Protein AF-0000000084640707 (afdb_homodimer)

Nearest PDB structures (foldseek):
  6sat-assembly1_A  TM=9.264E-01  e=3.919E-08  Corynebacterium glutamicum ATCC 13032
  3zih-assembly1_A  TM=9.705E-01  e=2.216E-07  Bacillus subtilis
  6scs-assembly1_B  TM=9.906E-01  e=6.345E-07  Corynebacterium glutamicum ATCC 13032
  6scq-assembly1_A  TM=9.307E-01  e=4.954E-07  Corynebacterium glutamicum ATCC 13032
  3zii-assembly1_A-2  TM=9.574E-01  e=1.708E-06  Bacillus subtilis

Secondary structure (DSSP, 8-state):
------GGGS-----------HHHHHHHTSTTSGGGG-EEE--SSGGGHHHHHHHHHTT--EEEE-TTS-HHHHHHHHHHHHHHHHHTT-EEEEEETTEEEEE-TT----HHHHHHHHHHHTGGG-/------GGGS-----------HHHHHHHTSTT-GGGG-EEE--SSGGGHHHHHHHHHTT--EEEE-TTS-HHHHHHHHHHHHHHHHHTT-EEEEEETTEEEEE-TT----HHHHHHHHHHHTGGG-

Radius of gyration: 28.15 Å; Cα contacts (8 Å, |Δi|>4): 365; chains: 2; bounding box: 34×152×42 Å

Foldseek 3Di:
DDDPPPPPPDDPPPPPCLPPPVVVVCVCLPPPHLSVQEEEDEDLFLPCLVVLLVCVVVQHKYKYQDVNYDPVRLVVSLVSLVVSCVVQVWDWADLDVSIIITGGNVHDQDPSNSVVCSVVVVPVVD/DDDPPPPPPDDPPPPPCLPPDVVVVCVCLPPPHLSVQEEEDEDLFLPCLVVLLVCVVVQHKYKYQDVNYDPVRLVVSLVSLVVSCVVQVWDWADLDDSIIITGGNVHDQDPSNSVVCSVVVVPVVD

Solvent-accessible surface area (backbon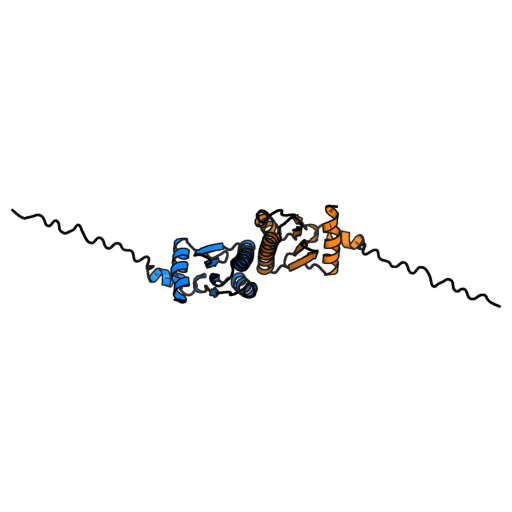e atoms only — not comparable to full-atom values): 14188 Å² total; per-residue (Å²): 134,83,76,78,83,74,72,80,73,66,82,68,76,76,80,68,66,81,61,65,56,67,65,57,55,44,49,50,51,24,86,82,35,64,62,40,56,49,40,80,45,70,45,68,54,65,80,46,53,60,59,53,48,52,42,41,63,73,58,28,22,35,35,42,41,33,72,75,27,57,67,71,52,39,49,30,48,48,29,20,51,49,16,29,22,60,48,62,55,27,42,78,41,80,55,48,91,54,24,34,38,39,30,34,54,91,49,84,75,47,73,68,51,44,52,47,44,41,59,45,67,56,39,74,75,99,136,84,78,79,83,74,74,80,74,65,82,70,76,75,79,69,67,80,61,66,57,69,64,58,55,43,49,49,53,24,88,83,36,62,61,40,55,50,41,79,46,69,45,68,54,64,80,45,51,59,59,54,49,54,42,40,63,73,58,28,22,37,34,42,39,34,72,74,28,56,70,70,52,38,50,31,48,49,28,19,50,48,16,28,20,60,48,61,56,27,42,77,40,80,54,48,91,53,23,34,39,38,29,35,55,90,51,84,74,46,74,67,51,44,52,47,43,41,59,44,68,57,40,74,77,100

InterPro domains:
  IPR007561 Cell division protein SepF/SepF-related [PF04472] (38-109)
  IPR023052 Cell division protein SepF [MF_01197] (1-117)
  IPR023052 Cell division protein SepF [PTHR35798] (2-125)
  IPR038594 SepF-like superfamily [G3DSA:3.30.110.150] (35-117)

Structure (mmCIF, N/CA/C/O backbone):
data_AF-0000000084640707-model_v1
#
loop_
_entity.id
_entity.type
_entity.pdbx_description
1 polymer 'Uncharacterized protein'
#
loop_
_atom_site.group_PDB
_atom_site.id
_atom_site.type_symbol
_atom_site.label_atom_id
_atom_site.label_alt_id
_atom_site.label_comp_id
_atom_site.label_asym_id
_atom_site.label_entity_id
_atom_site.label_seq_id
_atom_site.pdbx_PDB_ins_code
_atom_site.Cartn_x
_atom_site.Cartn_y
_atom_site.Cartn_z
_atom_site.occupancy
_atom_site.B_iso_or_equiv
_atom_site.auth_seq_id
_atom_site.auth_comp_id
_atom_site.auth_asym_id
_atom_site.auth_atom_id
_atom_site.pdbx_PDB_model_num
ATOM 1 N N . MET A 1 1 ? -4.77 78.062 5.281 1 36.16 1 MET A N 1
ATOM 2 C CA . MET A 1 1 ? -4.941 77 4.285 1 36.16 1 MET A CA 1
ATOM 3 C C . MET A 1 1 ? -4.531 75.625 4.848 1 36.16 1 MET A C 1
ATOM 5 O O . MET A 1 1 ? -3.414 75.5 5.34 1 36.16 1 MET A O 1
ATOM 9 N N . ALA A 1 2 ? -5.547 74.812 5.215 1 35.38 2 ALA A N 1
ATOM 10 C CA . ALA A 1 2 ? -5.523 73.562 5.996 1 35.38 2 ALA A CA 1
ATOM 11 C C . ALA A 1 2 ? -4.805 72.438 5.238 1 35.38 2 ALA A C 1
ATOM 13 O O . ALA A 1 2 ? -5.102 72.188 4.07 1 35.38 2 ALA A O 1
ATOM 14 N N . ARG A 1 3 ? -3.514 72.25 5.504 1 48.84 3 ARG A N 1
ATOM 15 C CA . ARG A 1 3 ? -2.732 71.188 4.887 1 48.84 3 ARG A CA 1
ATOM 16 C C . ARG A 1 3 ? -3.418 69.875 5.055 1 48.84 3 ARG A C 1
ATOM 18 O O . ARG A 1 3 ? -3.852 69.5 6.156 1 48.84 3 ARG A O 1
ATOM 25 N N . PRO A 1 4 ? -4.008 69.312 3.924 1 43.38 4 PRO A N 1
ATOM 26 C CA . PRO A 1 4 ? -4.707 68.062 3.967 1 43.38 4 PRO A CA 1
ATOM 27 C C . PRO A 1 4 ? -3.879 66.938 4.625 1 43.38 4 PRO A C 1
ATOM 29 O O . PRO A 1 4 ? -2.646 67 4.613 1 43.38 4 PRO A O 1
ATOM 32 N N . ARG A 1 5 ? -4.422 66.188 5.645 1 47.59 5 ARG A N 1
ATOM 33 C CA . ARG A 1 5 ? -3.939 65.062 6.461 1 47.59 5 ARG A CA 1
ATOM 34 C C . ARG A 1 5 ? -3.584 63.875 5.594 1 47.59 5 ARG A C 1
ATOM 36 O O . ARG A 1 5 ? -4.465 63.25 5.012 1 47.59 5 ARG A O 1
ATOM 43 N N . PHE A 1 6 ? -2.492 63.938 4.801 1 43.78 6 PHE A N 1
ATOM 44 C CA . PHE A 1 6 ? -1.965 62.906 3.941 1 43.78 6 PHE A CA 1
ATOM 45 C C . PHE A 1 6 ? -1.784 61.594 4.723 1 43.78 6 PHE A C 1
ATOM 47 O O . PHE A 1 6 ? -1.173 60.656 4.227 1 43.78 6 PHE A O 1
ATOM 54 N N . GLY A 1 7 ? -1.938 61.594 6.105 1 39.56 7 GLY A N 1
ATOM 55 C CA . GLY A 1 7 ? -1.235 60.562 6.84 1 39.56 7 GLY A CA 1
ATOM 56 C C . GLY A 1 7 ? -1.81 59.188 6.605 1 39.56 7 GLY A C 1
ATOM 57 O O . GLY A 1 7 ? -1.448 58.219 7.301 1 39.56 7 GLY A O 1
ATOM 58 N N . SER A 1 8 ? -3.061 58.969 6.035 1 45.28 8 SER A N 1
ATOM 59 C CA . SER A 1 8 ? -3.74 57.719 6.262 1 45.28 8 SER A CA 1
ATOM 60 C C . SER A 1 8 ? -3.131 56.594 5.414 1 45.28 8 SER A C 1
ATOM 62 O O . SER A 1 8 ? -3.691 55.5 5.316 1 45.28 8 SER A O 1
ATOM 64 N N . TRP A 1 9 ? -2.131 56.906 4.551 1 41.28 9 TRP A N 1
ATOM 65 C CA . TRP A 1 9 ? -1.784 55.812 3.617 1 41.28 9 TRP A CA 1
ATOM 66 C C . TRP A 1 9 ? -1.285 54.594 4.363 1 41.28 9 TRP A C 1
ATOM 68 O O . TRP A 1 9 ? -1.146 53.531 3.773 1 41.28 9 TRP A O 1
ATOM 78 N N . LEU A 1 10 ? -0.457 54.781 5.387 1 38.19 10 LEU A N 1
ATOM 79 C CA . LEU A 1 10 ? 0.57 53.781 5.656 1 38.19 10 LEU A CA 1
ATOM 80 C C . LEU A 1 10 ? -0.058 52.469 6.07 1 38.19 10 LEU A C 1
ATOM 82 O O . LEU A 1 10 ? 0.365 51.406 5.609 1 38.19 10 LEU A O 1
ATOM 86 N N . ARG A 1 11 ? -0.552 52.188 7.309 1 39.19 11 ARG A N 1
ATOM 87 C CA . ARG A 1 11 ? -0.285 50.938 7.98 1 39.19 11 ARG A CA 1
ATOM 88 C C . ARG A 1 11 ? -1.249 49.844 7.508 1 39.19 11 ARG A C 1
ATOM 90 O O . ARG A 1 11 ? -2.396 49.781 7.957 1 39.19 11 ARG A O 1
ATOM 97 N N . ASN A 1 12 ? -1.488 49.688 6.289 1 38.62 12 ASN A N 1
ATOM 98 C CA . ASN A 1 12 ? -2.234 48.438 6.078 1 38.62 12 ASN A CA 1
ATOM 99 C C . ASN A 1 12 ? -1.559 47.25 6.762 1 38.62 12 ASN A C 1
ATOM 101 O O . ASN A 1 12 ? -0.423 46.906 6.43 1 38.62 12 ASN A O 1
ATOM 105 N N . PRO A 1 13 ? -1.88 46.906 8.031 1 38.41 13 PRO A N 1
ATOM 106 C CA . PRO A 1 13 ? -1.305 45.656 8.57 1 38.41 13 PRO A CA 1
ATOM 107 C C . PRO A 1 13 ? -1.332 44.531 7.574 1 38.41 13 PRO A C 1
ATOM 109 O O . PRO A 1 13 ? -2.354 44.281 6.926 1 38.41 13 PRO A O 1
ATOM 112 N N . THR A 1 14 ? -0.354 44.281 6.781 1 40.44 14 THR A N 1
ATOM 113 C CA . THR A 1 14 ? -0.161 42.969 6.172 1 40.44 14 THR A CA 1
ATOM 114 C C . THR A 1 14 ? -0.541 41.875 7.141 1 40.44 14 THR A C 1
ATOM 116 O O . THR A 1 14 ? 0.059 41.75 8.211 1 40.44 14 THR A O 1
ATOM 119 N N . ARG A 1 15 ? -1.816 41.594 7.344 1 40.97 15 ARG A N 1
ATOM 120 C CA . ARG A 1 15 ? -2.326 40.406 8.039 1 40.97 15 ARG A CA 1
ATOM 121 C C . ARG A 1 15 ? -1.494 39.156 7.703 1 40.97 15 ARG A C 1
ATOM 123 O O . ARG A 1 15 ? -1.724 38.5 6.68 1 40.97 15 ARG A O 1
ATOM 130 N N . GLY A 1 16 ? -0.23 39.094 7.637 1 37.53 16 GLY A N 1
ATOM 131 C CA . GLY A 1 16 ? 0.666 37.969 7.52 1 37.53 16 GLY A CA 1
ATOM 132 C C . GLY A 1 16 ? 0.235 36.781 8.359 1 37.53 16 GLY A C 1
ATOM 133 O O . GLY A 1 16 ? 0.975 35.812 8.492 1 37.53 16 GLY A O 1
ATOM 134 N N . SER A 1 17 ? -0.51 37 9.492 1 40.5 17 SER A N 1
ATOM 135 C CA . SER A 1 17 ? -0.628 35.906 10.422 1 40.5 17 SER A CA 1
ATOM 136 C C . SER A 1 17 ? -1.387 34.719 9.797 1 40.5 17 SER A C 1
ATOM 138 O O . SER A 1 17 ? -2.596 34.812 9.57 1 40.5 17 SER A O 1
ATOM 140 N N . LEU A 1 18 ? -0.847 34.062 8.766 1 41.78 18 LEU A N 1
ATOM 141 C CA . LEU A 1 18 ? -1.321 32.75 8.43 1 41.78 18 LEU A CA 1
ATOM 142 C C . LEU A 1 18 ? -1.772 31.984 9.68 1 41.78 18 LEU A C 1
ATOM 144 O O . LEU A 1 18 ? -1.796 30.75 9.695 1 41.78 18 LEU A O 1
ATOM 148 N N . ALA A 1 19 ? -1.726 32.656 10.859 1 43.97 19 ALA A N 1
ATOM 149 C CA . ALA A 1 19 ? -2.289 32.094 12.078 1 43.97 19 ALA A CA 1
ATOM 150 C C . ALA A 1 19 ? -3.77 31.766 11.898 1 43.97 19 ALA A C 1
ATOM 152 O O . ALA A 1 19 ? -4.562 32.625 11.531 1 43.97 19 ALA A O 1
ATOM 153 N N . MET A 1 20 ? -3.963 30.484 11.586 1 47.22 20 MET A N 1
ATOM 154 C CA . MET A 1 20 ? -5.359 30.062 11.586 1 47.22 20 MET A CA 1
ATOM 155 C C . MET A 1 20 ? -6.141 30.766 12.695 1 47.22 20 MET A C 1
ATOM 157 O O . MET A 1 20 ? -5.57 31.125 13.727 1 47.22 20 MET A O 1
ATOM 161 N N . ASP A 1 21 ? -7.211 31.203 12.305 1 54.19 21 ASP A N 1
ATOM 162 C CA . ASP A 1 21 ? -8.188 31.594 13.312 1 54.19 21 ASP A CA 1
ATOM 163 C C . ASP A 1 21 ? -8.312 30.547 14.406 1 54.19 21 ASP A C 1
ATOM 165 O O . ASP A 1 21 ? -8.492 29.359 14.117 1 54.19 21 ASP A O 1
ATOM 169 N N . PRO A 1 22 ? -7.781 30.734 15.648 1 56.78 22 PRO A N 1
ATOM 170 C CA . PRO A 1 22 ? -7.84 29.781 16.75 1 56.78 22 PRO A CA 1
ATOM 171 C C . PRO A 1 22 ? -9.133 28.969 16.766 1 56.78 22 PRO A C 1
ATOM 173 O O . PRO A 1 22 ? -9.141 27.812 17.203 1 56.78 22 PRO A O 1
ATOM 176 N N . ARG A 1 23 ? -10.133 29.516 16.312 1 58.84 23 ARG A N 1
ATOM 177 C CA . ARG A 1 23 ? -11.398 28.797 16.312 1 58.84 23 ARG A CA 1
ATOM 178 C C . ARG A 1 23 ? -11.383 27.625 15.336 1 58.84 23 ARG A C 1
ATOM 180 O O . ARG A 1 23 ? -11.852 26.531 15.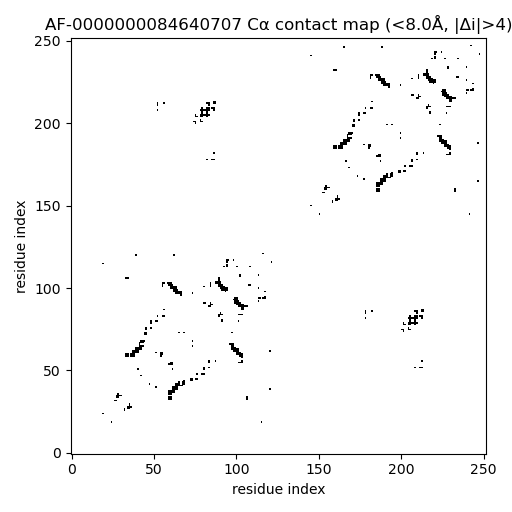648 1 58.84 23 ARG A O 1
ATOM 187 N N . ARG A 1 24 ? -10.914 27.875 14.148 1 58.78 24 ARG A N 1
ATOM 188 C CA . ARG A 1 24 ? -10.898 26.812 13.141 1 58.78 24 ARG A CA 1
ATOM 189 C C . ARG A 1 24 ? -9.891 25.734 13.5 1 58.78 24 ARG A C 1
ATOM 191 O O . ARG A 1 24 ? -10.156 24.547 13.305 1 58.78 24 ARG A O 1
ATOM 198 N N . MET A 1 25 ? -8.703 26.109 14 1 59.28 25 MET A N 1
ATOM 199 C CA . MET A 1 25 ? -7.758 25.141 14.523 1 59.28 25 MET A CA 1
ATOM 200 C C . MET A 1 25 ? -8.406 24.266 15.594 1 59.28 25 MET A C 1
ATOM 202 O O . MET A 1 25 ? -8.203 23.047 15.625 1 59.28 25 MET A O 1
ATOM 206 N N . ALA A 1 26 ? -9.141 24.969 16.422 1 59.06 26 ALA A N 1
ATOM 207 C CA . ALA A 1 26 ? -9.852 24.281 17.5 1 59.06 26 ALA A CA 1
ATOM 208 C C . ALA A 1 26 ? -10.875 23.297 16.938 1 59.06 26 ALA A C 1
ATOM 210 O O . ALA A 1 26 ? -11.055 22.203 17.469 1 59.06 26 ALA A O 1
ATOM 211 N N . MET A 1 27 ? -11.414 23.656 15.836 1 59.75 27 MET A N 1
ATOM 212 C CA . MET A 1 27 ? -12.438 22.797 15.25 1 59.75 27 MET A CA 1
ATOM 213 C C . MET A 1 27 ? -11.812 21.531 14.648 1 59.75 27 MET A C 1
ATOM 215 O O . MET A 1 27 ? -12.398 20.453 14.734 1 59.75 27 MET A O 1
ATOM 219 N N . MET A 1 28 ? -10.703 21.859 13.914 1 60.53 28 MET A N 1
ATOM 220 C CA . MET A 1 28 ? -10.016 20.719 13.32 1 60.53 28 MET A CA 1
ATOM 221 C C . MET A 1 28 ? -9.555 19.75 14.398 1 60.53 28 MET A C 1
ATOM 223 O O . MET A 1 28 ? -9.531 18.531 14.18 1 60.53 28 MET A O 1
ATOM 227 N N . PHE A 1 29 ? -9.367 20.281 15.531 1 62.62 29 PHE A N 1
ATOM 228 C CA . PHE A 1 29 ? -8.875 19.469 16.625 1 62.62 29 PHE A CA 1
ATOM 229 C C . PHE A 1 29 ? -9.977 19.203 17.656 1 62.62 29 PHE A C 1
ATOM 231 O O . PHE A 1 29 ? -9.711 18.719 18.75 1 62.62 29 PHE A O 1
ATOM 238 N N . GLU A 1 30 ? -11.148 19.844 17.234 1 61.81 30 GLU A N 1
ATOM 239 C CA . GLU A 1 30 ? -12.273 19.594 18.125 1 61.81 30 GLU A CA 1
ATOM 240 C C . GLU A 1 30 ? -12.531 18.094 18.266 1 61.81 30 GLU A C 1
ATOM 242 O O . GLU A 1 30 ? -12.344 17.328 17.312 1 61.81 30 GLU A O 1
ATOM 247 N N . GLU A 1 31 ? -12.984 17.781 19.344 1 64.75 31 GLU A N 1
ATOM 248 C CA . GLU A 1 31 ? -13.352 16.406 19.688 1 64.75 31 GLU A CA 1
ATOM 249 C C . GLU A 1 31 ? -14.453 15.891 18.766 1 64.75 31 GLU A C 1
ATOM 251 O O . GLU A 1 31 ? -15.414 16.594 18.469 1 64.75 31 GLU A O 1
ATOM 256 N N . GLY A 1 32 ? -14.203 14.945 18 1 66.25 32 GLY A N 1
ATOM 257 C CA . GLY A 1 32 ? -15.172 14.328 17.094 1 66.25 32 GLY A CA 1
ATOM 258 C C . GLY A 1 32 ? -14.734 14.359 15.641 1 66.25 32 GLY A C 1
ATOM 259 O O . GLY A 1 32 ? -15.234 13.57 14.828 1 66.25 32 GLY A O 1
ATOM 260 N N . HIS A 1 33 ? -14 15.484 15.383 1 71.62 33 HIS A N 1
ATOM 261 C CA . HIS A 1 33 ? -13.523 15.531 14 1 71.62 33 HIS A CA 1
ATOM 262 C C . HIS A 1 33 ? -12.469 14.461 13.75 1 71.62 33 HIS A C 1
ATOM 264 O O . HIS A 1 33 ? -11.594 14.227 14.594 1 71.62 33 HIS A O 1
ATOM 270 N N . PRO A 1 34 ? -12.617 13.781 12.625 1 69.69 34 PRO A N 1
ATOM 271 C CA . PRO A 1 34 ? -11.656 12.711 12.336 1 69.69 34 PRO A CA 1
ATOM 272 C C . PRO A 1 34 ? -10.203 13.195 12.383 1 69.69 34 PRO A C 1
ATOM 274 O O . PRO A 1 34 ? -9.312 12.43 12.758 1 69.69 34 PRO A O 1
ATOM 277 N N . LEU A 1 35 ? -10.031 14.414 12.164 1 76.56 35 LEU A N 1
ATOM 278 C CA . LEU A 1 35 ? -8.68 14.961 12.164 1 76.56 35 LEU A CA 1
ATOM 279 C C . LEU A 1 35 ? -8.203 15.234 13.586 1 76.56 35 LEU A C 1
ATOM 281 O O . LEU A 1 35 ? -7.012 15.461 13.812 1 76.56 35 LEU A O 1
ATOM 285 N N . SER A 1 36 ? -9.211 15.203 14.453 1 74.81 36 SER A N 1
ATOM 286 C CA . SER A 1 36 ? -8.836 15.445 15.844 1 74.81 36 SER A CA 1
ATOM 287 C C . SER A 1 36 ? -7.98 14.305 16.391 1 74.81 36 SER A C 1
ATOM 289 O O . SER A 1 36 ? -7.266 14.484 17.375 1 74.81 36 SER A O 1
ATOM 291 N N . LYS A 1 37 ? -8.047 13.188 15.68 1 82.88 37 LYS A N 1
ATOM 292 C CA . LYS A 1 37 ? -7.332 12.008 16.156 1 82.88 37 LYS A CA 1
ATOM 293 C C . LYS A 1 37 ? -6.094 11.742 15.305 1 82.88 37 LYS A C 1
ATOM 295 O O . LYS A 1 37 ? -5.582 10.617 15.281 1 82.88 37 LYS A O 1
ATOM 300 N N . ILE A 1 38 ? -5.648 12.727 14.656 1 88.81 38 ILE A N 1
ATOM 301 C CA . ILE A 1 38 ? -4.508 12.547 13.766 1 88.81 38 ILE A CA 1
ATOM 302 C C . ILE A 1 38 ? -3.289 12.102 14.57 1 88.81 38 ILE A C 1
ATOM 304 O O . ILE A 1 38 ? -3.043 12.602 15.664 1 88.81 38 ILE A O 1
ATOM 308 N N . THR A 1 39 ? -2.592 11.094 14.148 1 90.5 39 THR A N 1
ATOM 309 C CA . THR A 1 39 ? -1.354 10.633 14.773 1 90.5 39 THR A CA 1
ATOM 310 C C . THR A 1 39 ? -0.152 10.977 13.891 1 90.5 39 THR A C 1
ATOM 312 O O . THR A 1 39 ? -0.223 10.875 12.664 1 90.5 39 THR A O 1
ATOM 315 N N . THR A 1 40 ? 0.912 11.492 14.523 1 91.69 40 THR A N 1
ATOM 316 C CA . THR A 1 40 ? 2.16 11.773 13.82 1 91.69 40 THR A CA 1
ATOM 317 C C . THR A 1 40 ? 3.189 10.68 14.094 1 91.69 40 THR A C 1
ATOM 319 O O . THR A 1 40 ? 3.51 10.398 15.25 1 91.69 40 THR A O 1
ATOM 322 N N . LEU A 1 41 ? 3.684 10.047 13.094 1 94.62 41 LEU A N 1
ATOM 323 C CA . LEU A 1 41 ? 4.73 9.031 13.195 1 94.62 41 LEU A CA 1
ATOM 324 C C . LEU A 1 41 ? 6.02 9.516 12.531 1 94.62 41 LEU A C 1
ATOM 326 O O . LEU A 1 41 ? 5.98 10.148 11.477 1 94.62 41 LEU A O 1
ATOM 330 N N . ARG A 1 42 ? 7.164 9.258 13.148 1 95.56 42 ARG A N 1
ATOM 331 C CA . ARG A 1 42 ? 8.484 9.633 12.672 1 95.56 42 ARG A CA 1
ATOM 332 C C . ARG A 1 42 ? 9.383 8.414 12.516 1 95.56 42 ARG A C 1
ATOM 334 O O . ARG A 1 42 ? 10.359 8.25 13.258 1 95.56 42 ARG A O 1
ATOM 341 N N . PRO A 1 43 ? 9.047 7.574 11.484 1 97 43 PRO A N 1
ATOM 342 C CA . PRO A 1 43 ? 9.836 6.352 11.312 1 97 43 PRO A CA 1
ATOM 343 C C . PRO A 1 43 ? 11.305 6.633 11.008 1 97 43 PRO A C 1
ATOM 345 O O . PRO A 1 43 ? 11.617 7.609 10.312 1 97 43 PRO A O 1
ATOM 348 N N . LYS A 1 44 ? 12.133 5.809 11.516 1 95.25 44 LYS A N 1
ATOM 349 C CA . LYS A 1 44 ? 13.555 5.883 11.211 1 95.25 44 LYS A CA 1
ATOM 350 C C . LYS A 1 44 ? 13.93 4.898 10.102 1 95.25 44 LYS A C 1
ATOM 352 O O . LYS A 1 44 ? 14.992 5.016 9.492 1 95.25 44 LYS A O 1
ATOM 357 N N . ASP A 1 45 ? 13.055 3.939 9.953 1 94.38 45 ASP A N 1
ATOM 358 C CA . ASP A 1 45 ? 13.203 2.943 8.891 1 94.38 45 ASP A CA 1
ATOM 359 C C . ASP A 1 45 ? 11.852 2.336 8.523 1 94.38 45 ASP A C 1
ATOM 361 O O . ASP A 1 45 ? 10.805 2.816 8.969 1 94.38 45 ASP A O 1
ATOM 365 N N . TYR A 1 46 ? 11.859 1.337 7.77 1 94.62 46 TYR A N 1
ATOM 366 C CA . TYR A 1 46 ? 10.648 0.757 7.191 1 94.62 46 TYR A CA 1
ATOM 367 C C . TYR A 1 46 ? 9.914 -0.101 8.211 1 94.62 46 TYR A C 1
ATOM 369 O O . TYR A 1 46 ? 8.789 -0.541 7.969 1 94.62 46 TYR A O 1
ATOM 377 N N . SER A 1 47 ? 10.43 -0.273 9.391 1 94.62 47 SER A N 1
ATOM 378 C CA . SER A 1 47 ? 9.836 -1.168 10.383 1 94.62 47 SER A CA 1
ATOM 379 C C . SER A 1 47 ? 8.516 -0.619 10.898 1 94.62 47 SER A C 1
ATOM 381 O O . SER A 1 47 ? 7.684 -1.371 11.414 1 94.62 47 SER A O 1
ATOM 383 N N . GLU A 1 48 ? 8.273 0.623 10.766 1 94.38 48 GLU A N 1
ATOM 384 C CA . GLU A 1 48 ? 7.055 1.233 11.289 1 94.38 48 GLU A CA 1
ATOM 385 C C . GLU A 1 48 ? 5.922 1.157 10.273 1 94.38 48 GLU A C 1
ATOM 387 O O . GLU A 1 48 ? 4.816 1.639 10.531 1 94.38 48 GLU A O 1
ATOM 392 N N . ALA A 1 49 ? 6.168 0.521 9.156 1 98 49 ALA A N 1
ATOM 393 C CA . ALA A 1 49 ? 5.137 0.358 8.133 1 98 49 ALA A CA 1
ATOM 394 C C . ALA A 1 49 ? 3.877 -0.27 8.719 1 98 49 ALA A C 1
ATOM 396 O O . ALA A 1 49 ? 2.762 0.167 8.43 1 98 49 ALA A O 1
ATOM 397 N N . ARG A 1 50 ? 4.082 -1.214 9.602 1 97.38 50 ARG A N 1
ATOM 398 C CA . ARG A 1 50 ? 2.945 -1.905 10.195 1 97.38 50 ARG A CA 1
ATOM 399 C C . ARG A 1 50 ? 2.115 -0.954 11.055 1 97.38 50 ARG A C 1
ATOM 401 O O . ARG A 1 50 ? 0.884 -0.964 10.984 1 97.38 50 ARG A O 1
ATOM 408 N N . THR A 1 51 ? 2.801 -0.166 11.875 1 97.81 51 THR A N 1
ATOM 409 C CA . THR A 1 51 ? 2.115 0.785 12.742 1 97.81 51 THR A CA 1
ATOM 410 C C . THR A 1 51 ? 1.312 1.788 11.922 1 97.81 51 THR A C 1
ATOM 412 O O . THR A 1 51 ? 0.158 2.078 12.242 1 97.81 51 THR A O 1
ATOM 415 N N . ILE A 1 52 ? 1.904 2.275 10.883 1 97.94 52 ILE A N 1
ATOM 416 C CA . ILE A 1 52 ? 1.236 3.201 9.969 1 97.94 52 ILE A CA 1
ATOM 417 C C . ILE A 1 52 ? -0.013 2.543 9.391 1 97.94 52 ILE A C 1
ATOM 419 O O . ILE A 1 52 ? -1.1 3.127 9.422 1 97.94 52 ILE A O 1
ATOM 423 N N . GLY A 1 53 ? 0.113 1.33 8.906 1 98.38 53 GLY A N 1
ATOM 424 C CA . GLY A 1 53 ? -0.99 0.593 8.312 1 98.38 53 GLY A CA 1
ATOM 425 C C . GLY A 1 53 ? -2.133 0.346 9.273 1 98.38 53 GLY A C 1
ATOM 426 O O . GLY A 1 53 ? -3.303 0.481 8.906 1 98.38 53 GLY A O 1
ATOM 427 N N . GLU A 1 54 ? -1.798 -0.013 10.508 1 98.06 54 GLU A N 1
ATOM 428 C CA . GLU A 1 54 ? -2.805 -0.315 11.523 1 98.06 54 GLU A CA 1
ATOM 429 C C . GLU A 1 54 ? -3.617 0.925 11.875 1 98.06 54 GLU A C 1
ATOM 431 O O . GLU A 1 54 ? -4.848 0.868 11.945 1 98.06 54 GLU A O 1
ATOM 436 N N . ARG A 1 55 ? -2.898 1.998 12.07 1 96.06 55 ARG A N 1
ATOM 437 C CA . ARG A 1 55 ? -3.592 3.236 12.414 1 96.06 55 ARG A CA 1
ATOM 438 C C . ARG A 1 55 ? -4.52 3.676 11.281 1 96.06 55 ARG A C 1
ATOM 440 O O . ARG A 1 55 ? -5.691 3.979 11.516 1 96.06 55 ARG A O 1
ATOM 447 N N . PHE A 1 56 ? -4.02 3.635 10.102 1 97.25 56 PHE A N 1
ATOM 448 C CA . PHE A 1 56 ? -4.809 4.07 8.953 1 97.25 56 PHE A CA 1
ATOM 449 C C . PHE A 1 56 ? -5.996 3.145 8.727 1 97.25 56 PHE A C 1
ATOM 451 O O . PHE A 1 56 ? -7.109 3.607 8.477 1 97.25 56 PHE A O 1
ATOM 458 N N . ARG A 1 57 ? -5.789 1.897 8.773 1 96.62 57 ARG A N 1
ATOM 459 C CA . ARG A 1 57 ? -6.852 0.921 8.562 1 96.62 57 ARG A CA 1
ATOM 460 C C . ARG A 1 57 ? -7.957 1.083 9.602 1 96.62 57 ARG A C 1
ATOM 462 O O . ARG A 1 57 ? -9.133 0.83 9.312 1 96.62 57 ARG A O 1
ATOM 469 N N . ASP A 1 58 ? -7.57 1.506 10.82 1 94.56 58 ASP A N 1
ATOM 470 C CA . ASP A 1 58 ? -8.531 1.694 11.898 1 94.56 58 ASP A CA 1
ATOM 471 C C . ASP A 1 58 ? -9.258 3.029 11.766 1 94.56 58 ASP A C 1
ATOM 473 O O . ASP A 1 58 ? -10.016 3.42 12.656 1 94.56 58 ASP A O 1
ATOM 477 N N . GLY A 1 59 ? -8.992 3.773 10.711 1 93.69 59 GLY A N 1
ATOM 478 C CA . GLY A 1 59 ? -9.742 4.988 10.422 1 93.69 59 GLY A CA 1
ATOM 479 C C . GLY A 1 59 ? -9.102 6.234 11.008 1 93.69 59 GLY A C 1
ATOM 480 O O . GLY A 1 59 ? -9.742 7.281 11.102 1 93.69 59 GLY A O 1
ATOM 481 N N . THR A 1 60 ? -7.836 6.102 11.422 1 93.12 60 THR A N 1
ATOM 482 C CA . THR A 1 60 ? -7.133 7.234 12.008 1 93.12 60 THR A CA 1
ATOM 483 C C . THR A 1 60 ? -6.266 7.938 10.969 1 93.12 60 THR A C 1
ATOM 485 O O . THR A 1 60 ? -5.477 7.293 10.273 1 93.12 60 THR A O 1
ATOM 488 N N . PRO A 1 61 ? -6.414 9.266 10.805 1 93.5 61 PRO A N 1
ATOM 489 C CA . PRO A 1 61 ? -5.461 9.984 9.953 1 93.5 61 PRO A CA 1
ATOM 490 C C . PRO A 1 61 ? -4.027 9.906 10.477 1 93.5 61 PRO A C 1
ATOM 492 O O . PRO A 1 61 ? -3.811 9.914 11.695 1 93.5 61 PRO A O 1
ATOM 495 N N . VAL A 1 62 ? -3.033 9.852 9.562 1 94.94 62 VAL A N 1
ATOM 496 C CA . VAL A 1 62 ? -1.639 9.672 9.953 1 94.94 62 VAL A CA 1
ATOM 497 C C . VAL A 1 62 ? -0.765 10.695 9.242 1 94.94 62 VAL A C 1
ATOM 499 O O . VAL A 1 62 ? -0.851 10.852 8.016 1 94.94 62 VAL A O 1
ATOM 502 N N . ILE A 1 63 ? -0.035 11.453 9.984 1 93.94 63 ILE A N 1
ATOM 503 C CA . ILE A 1 63 ? 1.065 12.234 9.438 1 93.94 63 ILE A CA 1
ATOM 504 C C . ILE A 1 63 ? 2.359 11.43 9.5 1 93.94 63 ILE A C 1
ATOM 506 O O . ILE A 1 63 ? 2.758 10.961 10.57 1 93.94 63 ILE A O 1
ATOM 510 N N . MET A 1 64 ? 3.025 11.219 8.367 1 96.56 64 MET A N 1
ATOM 511 C CA . MET A 1 64 ? 4.324 10.555 8.297 1 96.56 64 MET A CA 1
ATOM 512 C C . MET A 1 64 ? 5.441 11.57 8.086 1 96.56 64 MET A C 1
ATOM 514 O O . MET A 1 64 ? 5.492 12.234 7.055 1 96.56 64 MET A O 1
ATOM 518 N N . ASP A 1 65 ? 6.223 11.734 9.094 1 94.06 65 ASP A N 1
ATOM 519 C CA . ASP A 1 65 ? 7.438 12.539 9.008 1 94.06 65 ASP A CA 1
ATOM 520 C C . ASP A 1 65 ? 8.656 11.664 8.703 1 94.06 65 ASP A C 1
ATOM 522 O O . ASP A 1 65 ? 9.18 11 9.602 1 94.06 65 ASP A O 1
ATOM 526 N N . LEU A 1 66 ? 9.117 11.75 7.43 1 97 66 LEU A N 1
ATOM 527 C CA . LEU A 1 66 ? 10.141 10.828 6.961 1 97 66 LEU A CA 1
ATOM 528 C C . LEU A 1 66 ? 11.492 11.516 6.852 1 97 66 LEU A C 1
ATOM 530 O O . LEU A 1 66 ? 12.367 11.062 6.121 1 97 66 LEU A O 1
ATOM 534 N N . VAL A 1 67 ? 11.711 12.625 7.492 1 94.94 67 VAL A N 1
ATOM 535 C CA . VAL A 1 67 ? 12.898 13.469 7.355 1 94.94 67 VAL A CA 1
ATOM 536 C C . VAL A 1 67 ? 14.141 12.68 7.766 1 94.94 67 VAL A C 1
ATOM 538 O O . VAL A 1 67 ? 15.211 12.844 7.168 1 94.94 67 VAL A O 1
ATOM 541 N N . SER A 1 68 ? 14.008 11.781 8.719 1 95.69 68 SER A N 1
ATOM 542 C CA . SER A 1 68 ? 15.164 11.07 9.25 1 95.69 68 SER A CA 1
ATOM 543 C C . SER A 1 68 ? 15.469 9.82 8.422 1 95.69 68 SER A C 1
ATOM 545 O O . SER A 1 68 ? 16.453 9.133 8.68 1 95.69 68 SER A O 1
ATOM 547 N N . MET A 1 69 ? 14.648 9.539 7.422 1 96.69 69 MET A N 1
ATOM 548 C CA . MET A 1 69 ? 14.852 8.336 6.613 1 96.69 69 MET A CA 1
ATOM 549 C C . MET A 1 69 ? 15.727 8.641 5.398 1 96.69 69 MET A C 1
ATOM 551 O O . MET A 1 69 ? 15.688 9.75 4.867 1 96.69 69 MET A O 1
ATOM 555 N N . ASP A 1 70 ? 16.5 7.613 5.047 1 96.5 70 ASP A N 1
ATOM 556 C CA . ASP A 1 70 ? 17.156 7.734 3.744 1 96.5 70 ASP A CA 1
ATOM 557 C C . ASP A 1 70 ? 16.125 7.707 2.617 1 96.5 70 ASP A C 1
ATOM 559 O O . ASP A 1 70 ? 14.992 7.254 2.811 1 96.5 70 ASP A O 1
ATOM 563 N N . ASN A 1 71 ? 16.438 8.188 1.418 1 96.31 71 ASN A N 1
ATOM 564 C CA . ASN A 1 71 ? 15.508 8.375 0.314 1 96.31 71 ASN A CA 1
ATOM 565 C C . ASN A 1 71 ? 14.914 7.047 -0.144 1 96.31 71 ASN A C 1
ATOM 567 O O . ASN A 1 71 ? 13.719 6.965 -0.443 1 96.31 71 ASN A O 1
ATOM 571 N N . ALA A 1 72 ? 15.773 6.047 -0.169 1 95.25 72 ALA A N 1
ATOM 572 C CA . ALA A 1 72 ? 15.297 4.758 -0.67 1 95.25 72 ALA A CA 1
ATOM 573 C C . ALA A 1 72 ? 14.227 4.176 0.241 1 95.25 72 ALA A C 1
ATOM 575 O O . ALA A 1 72 ? 13.172 3.74 -0.231 1 95.25 72 ALA A O 1
ATOM 576 N N . ASP A 1 73 ? 14.461 4.238 1.486 1 96.12 73 ASP A N 1
ATOM 577 C CA . ASP A 1 73 ? 13.5 3.723 2.461 1 96.12 73 ASP A CA 1
ATOM 578 C C . ASP A 1 73 ? 12.242 4.594 2.508 1 96.12 73 ASP A C 1
ATOM 580 O O . ASP A 1 73 ? 11.133 4.078 2.646 1 96.12 73 ASP A O 1
ATOM 584 N N . ALA A 1 74 ? 12.477 5.836 2.434 1 97.56 74 ALA A N 1
ATOM 585 C CA . ALA A 1 74 ? 11.344 6.754 2.438 1 97.56 74 ALA A CA 1
ATOM 586 C C . ALA A 1 74 ? 10.422 6.484 1.254 1 97.56 74 ALA A C 1
ATOM 588 O O . ALA A 1 74 ? 9.195 6.469 1.407 1 97.56 74 ALA A O 1
ATOM 589 N N . LYS A 1 75 ? 10.961 6.281 0.125 1 97 75 LYS A N 1
ATOM 590 C CA . LYS A 1 75 ? 10.18 6 -1.073 1 97 75 LYS A CA 1
ATOM 591 C C . LYS A 1 75 ? 9.359 4.723 -0.906 1 97 75 LYS A C 1
ATOM 593 O O . LYS A 1 75 ? 8.188 4.676 -1.288 1 97 75 LYS A O 1
ATOM 598 N N . ARG A 1 76 ? 10.023 3.791 -0.338 1 97.31 76 ARG A N 1
ATOM 599 C CA . ARG A 1 76 ? 9.328 2.527 -0.115 1 97.31 76 ARG A CA 1
ATOM 600 C C . ARG A 1 76 ? 8.148 2.713 0.835 1 97.31 76 ARG A C 1
ATOM 602 O O . ARG A 1 76 ? 7.062 2.174 0.6 1 97.31 76 ARG A O 1
ATOM 609 N N . LEU A 1 77 ? 8.375 3.438 1.906 1 98.31 77 LEU A N 1
ATOM 610 C CA . LEU A 1 77 ? 7.309 3.668 2.873 1 98.31 77 LEU A CA 1
ATOM 611 C C . LEU A 1 77 ? 6.184 4.492 2.258 1 98.31 77 LEU A C 1
ATOM 613 O O . LEU A 1 77 ? 5.008 4.258 2.539 1 98.31 77 LEU A O 1
ATOM 617 N N . VAL A 1 78 ? 6.547 5.406 1.472 1 98.31 78 VAL A N 1
ATOM 618 C CA . VAL A 1 78 ? 5.57 6.207 0.736 1 98.31 78 VAL A CA 1
ATOM 619 C C . VAL A 1 78 ? 4.734 5.305 -0.168 1 98.31 78 VAL A C 1
ATOM 621 O O . VAL A 1 78 ? 3.51 5.434 -0.223 1 98.31 78 VAL A O 1
ATOM 624 N N . ASP A 1 79 ? 5.34 4.434 -0.897 1 98.56 79 ASP A N 1
ATOM 625 C CA . ASP A 1 79 ? 4.625 3.518 -1.781 1 98.56 79 ASP A CA 1
ATOM 626 C C . ASP A 1 79 ? 3.699 2.6 -0.989 1 98.56 79 ASP A C 1
ATOM 628 O O . ASP A 1 79 ? 2.576 2.326 -1.414 1 98.56 79 ASP A O 1
ATOM 632 N N . PHE A 1 80 ? 4.172 2.107 0.192 1 98.81 80 PHE A N 1
ATOM 633 C CA . PHE A 1 80 ? 3.322 1.323 1.08 1 98.81 80 PHE A CA 1
ATOM 634 C C . PHE A 1 80 ? 2.088 2.119 1.491 1 98.81 80 PHE A C 1
ATOM 636 O O . PHE A 1 80 ? 0.963 1.628 1.383 1 98.81 80 PHE A O 1
ATOM 643 N N . ALA A 1 81 ? 2.318 3.324 1.906 1 98.75 81 ALA A N 1
ATOM 644 C CA . ALA A 1 81 ? 1.234 4.195 2.352 1 98.75 81 ALA A CA 1
ATOM 645 C C . ALA A 1 81 ? 0.274 4.504 1.207 1 98.75 81 ALA A C 1
ATOM 647 O O . ALA A 1 81 ? -0.939 4.586 1.411 1 98.75 81 ALA A O 1
ATOM 648 N N . ALA A 1 82 ? 0.855 4.75 0.034 1 98.56 82 ALA A N 1
ATOM 649 C CA . ALA A 1 82 ? 0.023 4.977 -1.145 1 98.56 82 ALA A CA 1
ATOM 650 C C . ALA A 1 82 ? -0.885 3.777 -1.41 1 98.56 82 ALA A C 1
ATOM 652 O O . ALA A 1 82 ? -2.047 3.943 -1.787 1 98.56 82 ALA A O 1
ATOM 653 N N . GLY A 1 83 ? -0.328 2.561 -1.24 1 98.75 83 GLY A N 1
ATOM 654 C CA . GLY A 1 83 ? -1.143 1.36 -1.346 1 98.75 83 GLY A CA 1
ATOM 655 C C . GLY A 1 83 ? -2.289 1.327 -0.352 1 98.75 83 GLY A C 1
ATOM 656 O O . GLY A 1 83 ? -3.412 0.967 -0.706 1 98.75 83 GLY A O 1
ATOM 657 N N . LEU A 1 84 ? -2.029 1.698 0.918 1 98.75 84 LEU A N 1
ATOM 658 C CA . LEU A 1 84 ? -3.059 1.774 1.949 1 98.75 84 LEU A CA 1
ATOM 659 C C . LEU A 1 84 ? -4.199 2.689 1.514 1 98.75 84 LEU A C 1
ATOM 661 O O . LEU A 1 84 ? -5.367 2.293 1.544 1 98.75 84 LEU A O 1
ATOM 665 N N . ALA A 1 85 ? -3.785 3.893 1.144 1 98.44 85 ALA A N 1
ATOM 666 C CA . ALA A 1 85 ? -4.766 4.906 0.772 1 98.44 85 ALA A CA 1
ATOM 667 C C . ALA A 1 85 ? -5.578 4.469 -0.442 1 98.44 85 ALA A C 1
ATOM 669 O O . ALA A 1 85 ? -6.797 4.648 -0.481 1 98.44 85 ALA A O 1
ATOM 670 N N . PHE A 1 86 ? -4.941 3.947 -1.432 1 98.31 86 PHE A N 1
ATOM 671 C CA . PHE A 1 86 ? -5.598 3.461 -2.639 1 98.31 86 PHE A CA 1
ATOM 672 C C . PHE A 1 86 ? -6.633 2.395 -2.299 1 98.31 86 PHE A C 1
ATOM 674 O O . PHE A 1 86 ? -7.777 2.471 -2.748 1 98.31 86 PHE A O 1
ATOM 681 N N . ALA A 1 87 ? -6.262 1.471 -1.512 1 98.25 87 ALA A N 1
ATOM 682 C CA . ALA A 1 87 ? -7.102 0.326 -1.167 1 98.25 87 ALA A CA 1
ATOM 683 C C . ALA A 1 87 ? -8.367 0.773 -0.443 1 98.25 87 ALA A C 1
ATOM 685 O O . ALA A 1 87 ? -9.461 0.274 -0.725 1 98.25 87 ALA A O 1
ATOM 686 N N . LEU A 1 88 ? -8.227 1.688 0.453 1 97.62 88 LEU A N 1
ATOM 687 C CA . LEU A 1 88 ? -9.328 2.066 1.33 1 97.62 88 LEU A CA 1
ATOM 688 C C . LEU A 1 88 ? -9.992 3.352 0.846 1 97.62 88 LEU A C 1
ATOM 690 O O . LEU A 1 88 ? -10.812 3.936 1.556 1 97.62 88 LEU A O 1
ATOM 694 N N . ARG A 1 89 ? -9.633 3.779 -0.301 1 97.12 89 ARG A N 1
ATOM 695 C CA . ARG A 1 89 ? -10.188 4.961 -0.957 1 97.12 89 ARG A CA 1
ATOM 696 C C . ARG A 1 89 ? -9.961 6.211 -0.109 1 97.12 89 ARG A C 1
ATOM 698 O O . ARG A 1 89 ? -10.836 7.074 -0.027 1 97.12 89 ARG A O 1
ATOM 705 N N . GLY A 1 90 ? -8.789 6.152 0.573 1 97.19 90 GLY A N 1
ATOM 706 C CA . GLY A 1 90 ? -8.352 7.332 1.303 1 97.19 90 GLY A CA 1
ATOM 707 C C . GLY A 1 90 ? -7.594 8.32 0.439 1 97.19 90 GLY A C 1
ATOM 708 O O . GLY A 1 90 ? -7.625 8.234 -0.79 1 97.19 90 GLY A O 1
ATOM 709 N N . SER A 1 91 ? -7.07 9.352 1.137 1 95.75 91 SER A N 1
ATOM 710 C CA . SER A 1 91 ? -6.246 10.336 0.443 1 95.75 91 SER A CA 1
ATOM 711 C C . SER A 1 91 ? -4.816 10.336 0.977 1 95.75 91 SER A C 1
ATOM 713 O O . SER A 1 91 ? -4.574 9.922 2.111 1 95.75 91 SER A O 1
ATOM 715 N N . PHE A 1 92 ? -3.908 10.641 0.137 1 96.19 92 PHE A N 1
ATOM 716 C CA . PHE A 1 92 ? -2.473 10.711 0.379 1 96.19 92 PHE A CA 1
ATOM 717 C C . PHE A 1 92 ? -1.902 12.031 -0.129 1 96.19 92 PHE A C 1
ATOM 719 O O . PHE A 1 92 ? -1.84 12.258 -1.338 1 96.19 92 PHE A O 1
ATOM 726 N N . ASP A 1 93 ? -1.506 12.883 0.869 1 94 93 ASP A N 1
ATOM 727 C CA . ASP A 1 93 ? -1.114 14.234 0.482 1 94 93 ASP A CA 1
ATOM 728 C C . ASP A 1 93 ? 0.293 14.562 0.977 1 94 93 ASP A C 1
ATOM 730 O O . ASP A 1 93 ? 0.632 14.281 2.129 1 94 93 ASP A O 1
ATOM 734 N N . LYS A 1 94 ? 1.083 15.109 0.066 1 93.56 94 LYS A N 1
ATOM 735 C CA . LYS A 1 94 ? 2.346 15.695 0.501 1 93.56 94 LYS A CA 1
ATOM 736 C C . LYS A 1 94 ? 2.123 17.047 1.161 1 93.56 94 LYS A C 1
ATOM 738 O O . LYS A 1 94 ? 1.511 17.938 0.568 1 93.56 94 LYS A O 1
ATOM 743 N N . VAL A 1 95 ? 2.557 17.219 2.354 1 91.19 95 VAL A N 1
ATOM 744 C CA . VAL A 1 95 ? 2.34 18.469 3.074 1 91.19 95 VAL A CA 1
ATOM 745 C C . VAL A 1 95 ? 3.633 19.281 3.096 1 91.19 95 VAL A C 1
ATOM 747 O O . VAL A 1 95 ? 3.598 20.516 3.109 1 91.19 95 VAL A O 1
ATOM 750 N N . ALA A 1 96 ? 4.777 18.625 3.201 1 89.94 96 ALA A N 1
ATOM 751 C CA . ALA A 1 96 ? 6.121 19.203 3.143 1 89.94 96 ALA A CA 1
ATOM 752 C C . ALA A 1 96 ? 7.137 18.156 2.672 1 89.94 96 ALA A C 1
ATOM 754 O O . ALA A 1 96 ? 6.77 17.016 2.371 1 89.94 96 ALA A O 1
ATOM 755 N N . THR A 1 97 ? 8.352 18.641 2.412 1 91.94 97 THR A N 1
ATOM 756 C CA . THR A 1 97 ? 9.398 17.688 2.025 1 91.94 97 THR A CA 1
ATOM 757 C C . THR A 1 97 ? 9.508 16.562 3.043 1 91.94 97 THR A C 1
ATOM 759 O O . THR A 1 97 ? 9.719 16.812 4.234 1 91.94 97 THR A O 1
ATOM 762 N N . LYS A 1 98 ? 9.211 15.344 2.594 1 94.94 98 LYS A N 1
ATOM 763 C CA . LYS A 1 98 ? 9.32 14.109 3.371 1 94.94 98 LYS A CA 1
ATOM 764 C C . LYS A 1 98 ? 8.273 14.07 4.48 1 94.94 98 LYS A C 1
ATOM 766 O O . LYS A 1 98 ? 8.438 13.344 5.465 1 94.94 98 LYS A O 1
ATOM 771 N N . VAL A 1 99 ? 7.223 14.906 4.328 1 94.75 99 VAL A N 1
ATOM 772 C CA . VAL A 1 99 ? 6.094 14.883 5.25 1 94.75 99 VAL A CA 1
ATOM 773 C C . VAL A 1 99 ? 4.797 14.664 4.473 1 94.75 99 VAL A C 1
ATOM 775 O O . VAL A 1 99 ? 4.496 15.398 3.533 1 94.75 99 VAL A O 1
ATOM 778 N N . PHE A 1 100 ? 4.035 13.68 4.906 1 96.44 100 PHE A N 1
ATOM 779 C CA . PHE A 1 100 ? 2.84 13.258 4.18 1 96.44 100 PHE A CA 1
ATOM 780 C C . PHE A 1 100 ? 1.672 13.055 5.137 1 96.44 100 PHE A C 1
ATOM 782 O O . PHE A 1 100 ? 1.87 12.672 6.293 1 96.44 100 PHE A O 1
ATOM 789 N N . LEU A 1 101 ? 0.465 13.359 4.617 1 95.19 101 LEU A N 1
ATOM 790 C CA . LEU A 1 101 ? -0.773 13.148 5.359 1 95.19 101 LEU A CA 1
ATOM 791 C C . LEU A 1 101 ? -1.616 12.055 4.703 1 95.19 101 LEU A C 1
ATOM 793 O O . LEU A 1 101 ? -1.931 12.141 3.516 1 95.19 101 LEU A O 1
ATOM 797 N N . LEU A 1 102 ? -1.888 11 5.453 1 96.12 102 LEU A N 1
ATOM 798 C CA . LEU A 1 102 ? -2.824 9.945 5.078 1 96.12 102 LEU A CA 1
ATOM 799 C C . LEU A 1 102 ? -4.18 10.164 5.746 1 96.12 102 LEU A C 1
ATOM 801 O O . LEU A 1 102 ? -4.262 10.273 6.969 1 96.12 102 LEU A O 1
ATOM 805 N N . SER A 1 103 ? -5.195 10.242 4.926 1 95.31 103 SER A N 1
ATOM 806 C CA . SER A 1 103 ? -6.535 10.453 5.465 1 95.31 103 SER A CA 1
ATOM 807 C C . SER A 1 103 ? -7.496 9.359 5.012 1 95.31 103 SER A C 1
ATOM 809 O O . SER A 1 103 ? -7.516 9 3.834 1 95.31 103 SER A O 1
ATOM 811 N N . PRO A 1 104 ? -8.266 8.836 5.945 1 95 104 PRO A N 1
ATOM 812 C CA . PRO A 1 104 ? -9.305 7.875 5.543 1 95 104 PRO A CA 1
ATOM 813 C C . PRO A 1 104 ? -10.32 8.477 4.578 1 95 104 PRO A C 1
ATOM 815 O O . PRO A 1 104 ? -10.352 9.695 4.391 1 95 104 PRO A O 1
ATOM 818 N N . ALA A 1 105 ? -11.086 7.621 3.877 1 93.69 105 ALA A N 1
ATOM 819 C CA . ALA A 1 105 ? -12.016 7.992 2.809 1 93.69 105 ALA A CA 1
ATOM 820 C C . ALA A 1 105 ? -13.016 9.039 3.289 1 93.69 105 ALA A C 1
ATOM 822 O O . ALA A 1 105 ? -13.406 9.93 2.531 1 93.69 105 ALA A O 1
ATOM 823 N N . ASP A 1 106 ? -13.445 9.055 4.488 1 87.62 106 ASP A N 1
ATOM 824 C CA . ASP A 1 106 ? -14.523 9.938 4.93 1 87.62 106 ASP A CA 1
ATOM 825 C C . ASP A 1 106 ? -13.969 11.227 5.539 1 87.62 106 ASP A C 1
ATOM 827 O O . ASP A 1 106 ? -14.727 12.047 6.051 1 87.62 106 ASP A O 1
ATOM 831 N N . VAL A 1 107 ? -12.719 11.383 5.348 1 86.31 107 VAL A N 1
ATOM 832 C CA . VAL A 1 107 ? -12.07 12.578 5.875 1 86.31 107 VAL A CA 1
ATOM 833 C C . VAL A 1 107 ? -11.586 13.453 4.727 1 86.31 107 VAL A C 1
ATOM 835 O O . VAL A 1 107 ? -10.703 13.055 3.957 1 86.31 107 VAL A O 1
ATOM 838 N N . ASP A 1 108 ? -12.227 14.57 4.602 1 82.38 108 ASP A N 1
ATOM 839 C CA . ASP A 1 108 ? -11.828 15.516 3.568 1 82.38 108 ASP A CA 1
ATOM 840 C C . ASP A 1 108 ? -10.93 16.609 4.145 1 82.38 108 ASP A C 1
ATOM 842 O O . ASP A 1 108 ? -11.344 17.359 5.035 1 82.38 108 ASP A O 1
ATOM 846 N N . VAL A 1 109 ? -9.758 16.594 3.754 1 85.19 109 VAL A N 1
ATOM 847 C CA . VAL A 1 109 ? -8.805 17.609 4.18 1 85.19 109 VAL A CA 1
ATOM 848 C C . VAL A 1 109 ? -8.633 18.641 3.074 1 85.19 109 VAL A C 1
ATOM 850 O O . VAL A 1 109 ? -8.117 18.328 1.997 1 85.19 109 VAL A O 1
ATOM 853 N N . THR A 1 110 ? -9.109 1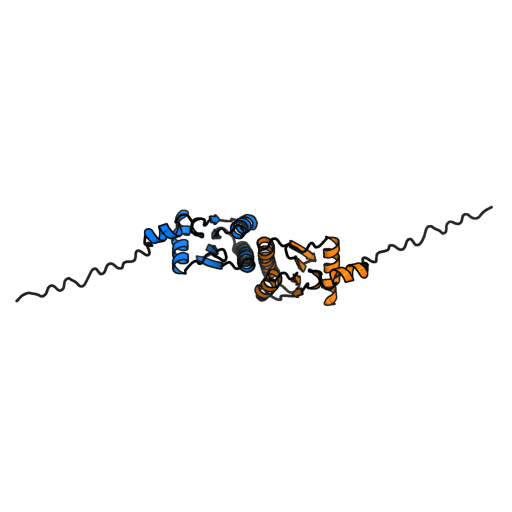9.859 3.348 1 85.38 110 THR A N 1
ATOM 854 C CA . THR A 1 110 ? -8.992 20.938 2.375 1 85.38 110 THR A CA 1
ATOM 855 C C . THR A 1 110 ? -7.531 21.344 2.199 1 85.38 110 THR A C 1
ATOM 857 O O . THR A 1 110 ? -6.695 21.062 3.062 1 85.38 110 THR A O 1
ATOM 860 N N . PRO A 1 111 ? -7.281 22 1.07 1 85 111 PRO A N 1
ATOM 861 C CA . PRO A 1 111 ? -5.922 22.5 0.877 1 85 111 PRO A CA 1
ATOM 862 C C . PRO A 1 111 ? -5.457 23.391 2.029 1 85 111 PRO A C 1
ATOM 864 O O . PRO A 1 111 ? -4.297 23.328 2.436 1 85 111 PRO A O 1
ATOM 867 N N . GLU A 1 112 ? -6.434 24.172 2.51 1 83 112 GLU A N 1
ATOM 868 C CA . GLU A 1 112 ? -6.109 25.047 3.629 1 83 112 GLU A CA 1
ATOM 869 C C . GLU A 1 112 ? -5.781 24.234 4.883 1 83 112 GLU A C 1
ATOM 871 O O . GLU A 1 112 ? -4.863 24.594 5.625 1 83 112 GLU A O 1
ATOM 876 N N . GLU A 1 113 ? -6.547 23.219 5.055 1 81.81 113 GLU A N 1
ATOM 877 C CA . GLU A 1 113 ? -6.301 22.359 6.211 1 81.81 113 GLU A CA 1
ATOM 878 C C . GLU A 1 113 ? -4.961 21.656 6.094 1 81.81 113 GLU A C 1
ATOM 880 O O . GLU A 1 113 ? -4.223 21.547 7.078 1 81.81 113 GLU A O 1
ATOM 885 N N . ARG A 1 114 ? -4.656 21.188 4.992 1 83.75 114 ARG A N 1
ATOM 886 C CA . ARG A 1 114 ? -3.373 20.547 4.73 1 83.75 114 ARG A CA 1
ATOM 887 C C . ARG A 1 114 ? -2.215 21.469 5.07 1 83.75 114 ARG A C 1
ATOM 889 O O . ARG A 1 114 ? -1.231 21.047 5.684 1 83.75 114 ARG A O 1
ATOM 896 N N . ARG A 1 115 ? -2.338 22.75 4.641 1 82.06 115 ARG A N 1
ATOM 897 C CA . ARG A 1 115 ? -1.313 23.75 4.926 1 82.06 115 ARG A CA 1
ATOM 898 C C . ARG A 1 115 ? -1.167 23.969 6.426 1 82.06 115 ARG A C 1
ATOM 900 O O . ARG A 1 115 ? -0.051 24.078 6.938 1 82.06 115 ARG A O 1
ATOM 907 N N . ARG A 1 116 ? -2.26 23.984 7.051 1 79.56 116 ARG A N 1
ATOM 908 C CA . ARG A 1 116 ? -2.252 24.188 8.492 1 79.56 116 ARG A CA 1
ATOM 909 C C . ARG A 1 116 ? -1.593 23.016 9.219 1 79.56 116 ARG A C 1
ATOM 911 O O . ARG A 1 116 ? -0.827 23.219 10.164 1 79.56 116 ARG A O 1
ATOM 918 N N . ILE A 1 117 ? -1.927 21.906 8.805 1 78.12 117 ILE A N 1
ATOM 919 C CA . ILE A 1 117 ? -1.348 20.703 9.391 1 78.12 117 ILE A CA 1
ATOM 920 C C . ILE A 1 117 ? 0.166 20.719 9.195 1 78.12 117 ILE A C 1
ATOM 922 O O . ILE A 1 117 ? 0.921 20.375 10.109 1 78.12 117 ILE A O 1
ATOM 926 N N . ALA A 1 118 ? 0.542 21.109 8.055 1 75.94 118 ALA A N 1
ATOM 927 C CA . ALA A 1 118 ? 1.969 21.203 7.754 1 75.94 118 ALA A CA 1
ATOM 928 C C . ALA A 1 118 ? 2.658 22.188 8.695 1 75.94 118 ALA A C 1
ATOM 930 O O . ALA A 1 118 ? 3.775 21.938 9.156 1 75.94 118 ALA A O 1
ATOM 931 N N . GLU A 1 119 ? 1.954 23.219 8.961 1 72.94 119 GLU A N 1
ATOM 932 C CA . GLU A 1 119 ? 2.518 24.266 9.797 1 72.94 119 GLU A CA 1
ATOM 933 C C . GLU A 1 119 ? 2.557 23.859 11.266 1 72.94 119 GLU A C 1
ATOM 935 O O . GLU A 1 119 ? 3.502 24.188 11.984 1 72.94 119 GLU A O 1
ATOM 940 N N . THR A 1 120 ? 1.543 23.141 11.633 1 64.19 120 THR A N 1
ATOM 941 C CA . THR A 1 120 ? 1.439 22.719 13.031 1 64.19 120 THR A CA 1
ATOM 942 C C . THR A 1 120 ? 2.209 21.422 13.266 1 64.19 120 THR A C 1
ATOM 944 O O . THR A 1 120 ? 2.807 21.234 14.328 1 64.19 120 THR A O 1
ATOM 947 N N . GLY A 1 121 ? 1.902 20.406 12.461 1 57.12 121 GLY A N 1
ATOM 948 C CA . GLY A 1 121 ? 2.566 19.125 12.609 1 57.12 121 GLY A CA 1
ATOM 949 C C . GLY A 1 121 ? 4.074 19.234 12.719 1 57.12 121 GLY A C 1
ATOM 950 O O . GLY A 1 121 ? 4.719 18.422 13.391 1 57.12 121 GLY A O 1
ATOM 951 N N . PHE A 1 122 ? 4.641 20.203 11.922 1 52.34 122 PHE A N 1
ATOM 952 C CA . PHE A 1 122 ? 6.062 20.5 12.039 1 52.34 122 PHE A CA 1
ATOM 953 C C . PHE A 1 122 ? 6.383 21.078 13.406 1 52.34 122 PHE A C 1
ATOM 955 O O . PHE A 1 122 ? 7.477 20.875 13.938 1 52.34 122 PHE A O 1
ATOM 962 N N . TYR A 1 123 ? 5.527 21.875 13.875 1 48.09 123 TYR A N 1
ATOM 963 C CA . TYR A 1 123 ? 5.883 22.609 15.078 1 48.09 123 TYR A CA 1
ATOM 964 C C . TYR A 1 123 ? 5.777 21.734 16.312 1 48.09 123 TYR A C 1
ATOM 966 O O . TYR A 1 123 ? 6.395 22.016 17.344 1 48.09 123 TYR A O 1
ATOM 974 N N . ALA A 1 124 ? 4.828 20.859 16.281 1 41.47 124 ALA A N 1
ATOM 975 C CA . ALA A 1 124 ? 4.812 20.172 17.562 1 41.47 124 ALA A CA 1
ATOM 976 C C . ALA A 1 124 ? 6.184 19.578 17.891 1 41.47 124 ALA A C 1
ATOM 978 O O . ALA A 1 124 ? 6.426 19.109 19 1 41.47 124 ALA A O 1
ATOM 979 N N . TYR A 1 125 ? 7.102 19.391 17.016 1 39.84 125 TYR A N 1
ATOM 980 C CA . TYR A 1 125 ? 8.414 18.875 17.375 1 39.84 125 TYR A CA 1
ATOM 981 C C . TYR A 1 125 ? 9.461 19.984 17.359 1 39.84 125 TYR A C 1
ATOM 983 O O . TYR A 1 125 ? 10.656 19.719 17.562 1 39.84 125 TYR A O 1
ATOM 991 N N . GLN A 1 126 ? 9.047 21.234 17 1 34.84 126 GLN A N 1
ATOM 992 C CA . GLN A 1 126 ? 10.055 22.219 17.391 1 34.84 126 GLN A CA 1
ATOM 993 C C . GLN A 1 126 ? 9.945 22.547 18.875 1 34.84 126 GLN A C 1
ATOM 995 O O . GLN A 1 126 ? 8.844 22.578 19.438 1 34.84 126 GLN A O 1
ATOM 1000 N N . MET B 1 1 ? 16.016 -76.688 -5.305 1 37.31 1 MET B N 1
ATOM 1001 C CA . MET B 1 1 ? 16.609 -75.438 -4.801 1 37.31 1 MET B CA 1
ATOM 1002 C C . MET B 1 1 ? 15.992 -74.188 -5.473 1 37.31 1 MET B C 1
ATOM 1004 O O . MET B 1 1 ? 16.062 -74.062 -6.695 1 37.31 1 MET B O 1
ATOM 1008 N N . ALA B 1 2 ? 14.875 -73.688 -4.82 1 47.97 2 ALA B N 1
ATOM 1009 C CA . ALA B 1 2 ? 13.914 -72.625 -5.23 1 47.97 2 ALA B CA 1
ATOM 1010 C C . ALA B 1 2 ? 14.602 -71.312 -5.406 1 47.97 2 A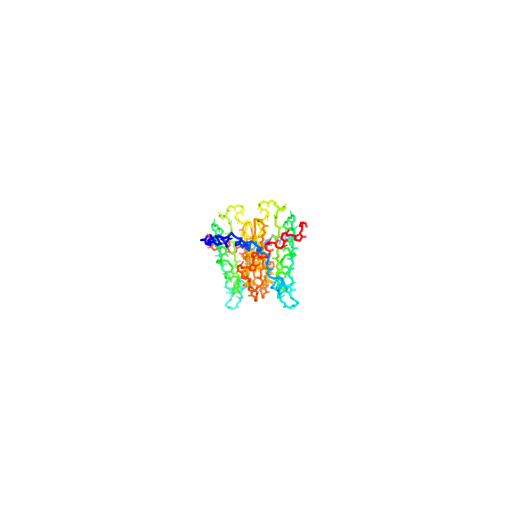LA B C 1
ATOM 1012 O O . ALA B 1 2 ? 15.383 -70.875 -4.555 1 47.97 2 ALA B O 1
ATOM 1013 N N . ARG B 1 3 ? 14.891 -70.875 -6.656 1 53.53 3 ARG B N 1
ATOM 1014 C CA . ARG B 1 3 ? 15.508 -69.625 -7.027 1 53.53 3 ARG B CA 1
ATOM 1015 C C . ARG B 1 3 ? 14.711 -68.438 -6.473 1 53.53 3 ARG B C 1
ATOM 1017 O O . ARG B 1 3 ? 13.5 -68.375 -6.66 1 53.53 3 ARG B O 1
ATOM 1024 N N . PRO B 1 4 ? 15.203 -67.812 -5.332 1 49 4 PRO B N 1
ATOM 1025 C CA . PRO B 1 4 ? 14.492 -66.688 -4.734 1 49 4 PRO B CA 1
ATOM 1026 C C . PRO B 1 4 ? 14.227 -65.562 -5.73 1 49 4 PRO B C 1
ATOM 1028 O O . PRO B 1 4 ? 15.023 -65.312 -6.648 1 49 4 PRO B O 1
ATOM 1031 N N . ARG B 1 5 ? 12.953 -65.25 -6.09 1 49.03 5 ARG B N 1
ATOM 1032 C CA . ARG B 1 5 ? 12.398 -64.188 -6.922 1 49.03 5 ARG B CA 1
ATOM 1033 C C . ARG B 1 5 ? 12.82 -62.812 -6.406 1 49.03 5 ARG B C 1
ATOM 1035 O O . ARG B 1 5 ? 12.344 -62.375 -5.359 1 49.03 5 ARG B O 1
ATOM 1042 N N . PHE B 1 6 ? 14.141 -62.406 -6.504 1 45.53 6 PHE B N 1
ATOM 1043 C CA . PHE B 1 6 ? 14.688 -61.125 -6.09 1 45.53 6 PHE B CA 1
ATOM 1044 C C . PHE B 1 6 ? 13.945 -60 -6.758 1 45.53 6 PHE B C 1
ATOM 1046 O O . PHE B 1 6 ? 14.359 -58.844 -6.656 1 45.53 6 PHE B O 1
ATOM 1053 N N . GLY B 1 7 ? 13.078 -60.219 -7.844 1 40.38 7 GLY B N 1
ATOM 1054 C CA . GLY B 1 7 ? 12.922 -59.125 -8.797 1 40.38 7 GLY B CA 1
ATOM 1055 C C . GLY B 1 7 ? 12.141 -57.969 -8.234 1 40.38 7 GLY B C 1
ATOM 1056 O O . GLY B 1 7 ? 11.742 -57.062 -8.984 1 40.38 7 GLY B O 1
ATOM 1057 N N . SER B 1 8 ? 11.383 -58.031 -7.074 1 47.06 8 SER B N 1
ATOM 1058 C CA . SER B 1 8 ? 10.32 -57.031 -6.863 1 47.06 8 SER B CA 1
ATOM 1059 C C . SER B 1 8 ? 10.883 -55.688 -6.48 1 47.06 8 SER B C 1
ATOM 1061 O O . SER B 1 8 ? 10.133 -54.781 -6.098 1 47.06 8 SER B O 1
ATOM 1063 N N . TRP B 1 9 ? 12.211 -55.531 -6.27 1 42.53 9 TRP B N 1
ATOM 1064 C CA . TRP B 1 9 ? 12.602 -54.25 -5.664 1 42.53 9 TRP B CA 1
ATOM 1065 C C . TRP B 1 9 ? 12.312 -53.094 -6.613 1 42.53 9 TRP B C 1
ATOM 1067 O O . TRP B 1 9 ? 12.68 -51.938 -6.328 1 42.53 9 TRP B O 1
ATOM 1077 N N . LEU B 1 10 ? 12.359 -53.344 -7.926 1 38.22 10 LEU B N 1
ATOM 1078 C CA . LEU B 1 10 ? 12.68 -52.188 -8.781 1 38.22 10 LEU B CA 1
ATOM 1079 C C . LEU B 1 10 ? 11.641 -51.094 -8.625 1 38.22 10 LEU B C 1
ATOM 1081 O O . LEU B 1 10 ? 11.992 -49.938 -8.43 1 38.22 10 LEU B O 1
ATOM 1085 N N . ARG B 1 11 ? 10.555 -50.906 -9.492 1 40.09 11 ARG B N 1
ATOM 1086 C CA . ARG B 1 11 ? 10.148 -49.656 -10.141 1 40.09 11 ARG B CA 1
ATOM 1087 C C . ARG B 1 11 ? 9.227 -48.844 -9.234 1 40.09 11 ARG B C 1
ATOM 1089 O O . ARG B 1 11 ? 8.031 -49.156 -9.133 1 40.09 11 ARG B O 1
ATOM 1096 N N . ASN B 1 12 ? 9.484 -48.688 -8.008 1 39.38 12 ASN B N 1
ATOM 1097 C CA . ASN B 1 12 ? 8.602 -47.688 -7.434 1 39.38 12 ASN B CA 1
ATOM 1098 C C . ASN B 1 12 ? 8.57 -46.406 -8.281 1 39.38 12 ASN B C 1
ATOM 1100 O O . ASN B 1 12 ? 9.586 -45.719 -8.43 1 39.38 12 ASN B O 1
ATOM 1104 N N . PRO B 1 13 ? 7.684 -46.281 -9.305 1 39.03 13 PRO B N 1
ATOM 1105 C CA . PRO B 1 13 ? 7.613 -44.969 -9.977 1 39.03 13 PRO B CA 1
ATOM 1106 C C . PRO B 1 13 ? 7.66 -43.812 -8.992 1 39.03 13 PRO B C 1
ATOM 1108 O O . PRO B 1 13 ? 6.973 -43.812 -7.965 1 39.03 13 PRO B O 1
ATOM 1111 N N . THR B 1 14 ? 8.75 -43.219 -8.695 1 40.88 14 THR B N 1
ATOM 1112 C CA . THR B 1 14 ? 8.781 -41.875 -8.133 1 40.88 14 THR B CA 1
ATOM 1113 C C . THR B 1 14 ? 7.723 -41 -8.797 1 40.88 14 THR B C 1
ATOM 1115 O O . THR B 1 14 ? 7.75 -40.781 -10.008 1 40.88 14 THR B O 1
ATOM 1118 N N . ARG B 1 15 ? 6.441 -41.125 -8.438 1 40.91 15 ARG B N 1
ATOM 1119 C CA . ARG B 1 15 ? 5.371 -40.188 -8.766 1 40.91 15 ARG B CA 1
ATOM 1120 C C . ARG B 1 15 ? 5.875 -38.75 -8.75 1 40.91 15 ARG B C 1
ATOM 1122 O O . ARG B 1 15 ? 5.93 -38.094 -7.691 1 40.91 15 ARG B O 1
ATOM 1129 N N . GLY B 1 16 ? 6.953 -38.312 -9.242 1 37.88 16 GLY B N 1
ATOM 1130 C CA . GLY B 1 16 ? 7.422 -36.969 -9.453 1 37.88 16 GLY B CA 1
ATOM 1131 C C . GLY B 1 16 ? 6.344 -36.031 -9.977 1 37.88 16 GLY B C 1
ATOM 1132 O O . GLY B 1 16 ? 6.633 -34.906 -10.414 1 37.88 16 GLY B O 1
ATOM 1133 N N . SER B 1 17 ? 5.246 -36.562 -10.617 1 40.75 17 SER B N 1
ATOM 1134 C CA . SER B 1 17 ? 4.387 -35.625 -11.336 1 40.75 17 SER B CA 1
ATOM 1135 C C . SER B 1 17 ? 3.725 -34.656 -10.375 1 40.75 17 SER B C 1
ATOM 1137 O O . SER B 1 17 ? 2.844 -35.031 -9.602 1 40.75 17 SER B O 1
ATOM 1139 N N . LEU B 1 18 ? 4.473 -33.75 -9.711 1 41.69 18 LEU B N 1
ATOM 1140 C CA . LEU B 1 18 ? 3.867 -32.562 -9.133 1 41.69 18 LEU B CA 1
ATOM 1141 C C . LEU B 1 18 ? 2.695 -32.094 -9.977 1 41.69 18 LEU B C 1
ATOM 1143 O O . LEU B 1 18 ? 2.334 -30.906 -9.93 1 41.69 18 LEU B O 1
ATOM 1147 N N . ALA B 1 19 ? 2.354 -32.844 -11.055 1 44.12 19 ALA B N 1
ATOM 1148 C CA . ALA B 1 19 ? 1.15 -32.531 -11.828 1 44.12 19 ALA B CA 1
ATOM 1149 C C . ALA B 1 19 ? -0.096 -32.594 -10.945 1 44.12 19 ALA B C 1
ATOM 1151 O O . ALA B 1 19 ? -0.344 -33.625 -10.289 1 44.12 19 ALA B O 1
ATOM 1152 N N . MET B 1 20 ? -0.479 -31.391 -10.523 1 47.78 20 MET B N 1
ATOM 1153 C CA . MET B 1 20 ? -1.767 -31.344 -9.836 1 47.78 20 MET B CA 1
ATOM 1154 C C . MET B 1 20 ? -2.756 -32.312 -10.477 1 47.78 20 MET B C 1
ATOM 1156 O O . MET B 1 20 ? -2.666 -32.594 -11.664 1 47.78 20 MET B O 1
ATOM 1160 N N . ASP B 1 21 ? -3.361 -32.969 -9.633 1 54.5 21 ASP B N 1
ATOM 1161 C CA . ASP B 1 21 ? -4.555 -33.688 -10.07 1 54.5 21 ASP B CA 1
ATOM 1162 C C . ASP B 1 21 ? -5.457 -32.812 -10.914 1 54.5 21 ASP B C 1
ATOM 1164 O O . ASP B 1 21 ? -5.797 -31.688 -10.508 1 54.5 21 ASP B O 1
ATOM 1168 N N . PRO B 1 22 ? -5.547 -32.969 -12.25 1 57.19 22 PRO B N 1
ATOM 1169 C CA . PRO B 1 22 ? -6.371 -32.156 -13.141 1 57.19 22 PRO B CA 1
ATOM 1170 C C . PRO B 1 22 ? -7.68 -31.703 -12.492 1 57.19 22 PRO B C 1
ATOM 1172 O O . PRO B 1 22 ? -8.203 -30.625 -12.82 1 57.19 22 PRO B O 1
ATOM 1175 N N . ARG B 1 23 ? -8.164 -32.438 -11.648 1 59.22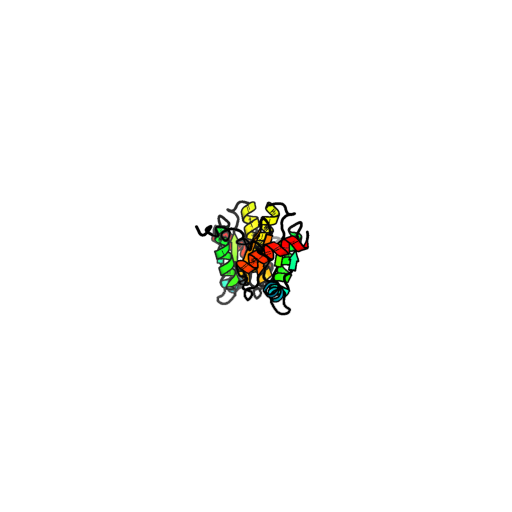 23 ARG B N 1
ATOM 1176 C CA . ARG B 1 23 ? -9.43 -32.094 -11.023 1 59.22 23 ARG B CA 1
ATOM 1177 C C . ARG B 1 23 ? -9.266 -30.875 -10.109 1 59.22 23 ARG B C 1
ATOM 1179 O O . ARG B 1 23 ? -10.102 -29.969 -10.109 1 59.22 23 ARG B O 1
ATOM 1186 N N . ARG B 1 24 ? -8.258 -30.891 -9.289 1 59.22 24 ARG B N 1
ATOM 1187 C CA . ARG B 1 24 ? -8.055 -29.781 -8.359 1 59.22 24 ARG B CA 1
ATOM 1188 C C . ARG B 1 24 ? -7.672 -28.5 -9.102 1 59.22 24 ARG B C 1
ATOM 1190 O O . ARG B 1 24 ? -8.125 -27.406 -8.75 1 59.22 24 ARG B O 1
ATOM 1197 N N . MET B 1 25 ? -6.809 -28.609 -10.133 1 59.56 25 MET B N 1
ATOM 1198 C CA . MET B 1 25 ? -6.523 -27.469 -10.992 1 59.56 25 MET B CA 1
ATOM 1199 C C . MET B 1 25 ? -7.809 -26.891 -11.586 1 59.56 25 MET B C 1
ATOM 1201 O O . MET B 1 25 ? -7.98 -25.672 -11.656 1 59.56 25 MET B O 1
ATOM 1205 N N . ALA B 1 26 ? -8.625 -27.844 -11.992 1 59.22 26 ALA B N 1
ATOM 1206 C CA . ALA B 1 26 ? -9.914 -27.453 -12.562 1 59.22 26 ALA B CA 1
ATOM 1207 C C . ALA B 1 26 ? -10.766 -26.719 -11.531 1 59.22 26 ALA B C 1
ATOM 1209 O O . ALA B 1 26 ? -11.461 -25.75 -11.867 1 59.22 26 ALA B O 1
ATOM 1210 N N . MET B 1 27 ? -10.617 -27.109 -10.336 1 60.03 27 MET B N 1
ATOM 1211 C CA . MET B 1 27 ? -11.43 -26.5 -9.289 1 60.03 27 MET B CA 1
ATOM 1212 C C . MET B 1 27 ? -10.969 -25.078 -9 1 60.03 27 MET B C 1
ATOM 1214 O O . MET B 1 27 ? -11.789 -24.188 -8.742 1 60.03 27 MET B O 1
ATOM 1218 N N . MET B 1 28 ? -9.594 -25.031 -8.891 1 60.72 28 MET B N 1
ATOM 1219 C CA . MET B 1 28 ? -9.047 -23.703 -8.633 1 60.72 28 MET B CA 1
ATOM 1220 C C . MET B 1 28 ? -9.422 -22.734 -9.75 1 60.72 28 MET B C 1
ATOM 1222 O O . MET B 1 28 ? -9.625 -21.547 -9.508 1 60.72 28 MET B O 1
ATOM 1226 N N . PHE B 1 29 ? -9.672 -23.297 -10.867 1 62.91 29 PHE B N 1
ATOM 1227 C CA . PHE B 1 29 ? -9.984 -22.469 -12.023 1 62.91 29 PHE B CA 1
ATOM 1228 C C . PHE B 1 29 ? -11.461 -22.594 -12.383 1 62.91 29 PHE B C 1
ATOM 1230 O O . PHE B 1 29 ? -11.883 -22.141 -13.453 1 62.91 29 PHE B O 1
ATOM 1237 N N . GLU B 1 30 ? -12.102 -23.484 -11.516 1 62.16 30 GLU B N 1
ATOM 1238 C CA . GLU B 1 30 ? -13.531 -23.594 -11.758 1 62.16 30 GLU B CA 1
ATOM 1239 C C . GLU B 1 30 ? -14.211 -22.219 -11.672 1 62.16 30 GLU B C 1
ATOM 1241 O O . GLU B 1 30 ? -13.812 -21.375 -10.875 1 62.16 30 GLU B O 1
ATOM 1246 N N . GLU B 1 31 ? -15.18 -22.125 -12.398 1 64.81 31 GLU B N 1
ATOM 1247 C CA . GLU B 1 31 ? -16.016 -20.938 -12.438 1 64.81 31 GLU B CA 1
ATOM 1248 C C . GLU B 1 31 ? -16.641 -20.656 -11.078 1 64.81 31 GLU B C 1
ATOM 1250 O O . GLU B 1 31 ? -17.125 -21.562 -10.414 1 64.81 31 GLU B O 1
ATOM 1255 N N . GLY B 1 32 ? -16.328 -19.625 -10.461 1 66.56 32 GLY B N 1
ATOM 1256 C CA . GLY B 1 32 ? -16.875 -19.219 -9.18 1 66.56 32 GLY B CA 1
ATOM 1257 C C . GLY B 1 32 ? -15.828 -19.031 -8.102 1 66.56 32 GLY B C 1
ATOM 1258 O O . GLY B 1 32 ? -16.078 -18.359 -7.102 1 66.56 32 GLY B O 1
ATOM 1259 N N . HIS B 1 33 ? -14.773 -19.906 -8.289 1 71.44 33 HIS B N 1
ATOM 1260 C CA . HIS B 1 33 ? -13.719 -19.734 -7.301 1 71.44 33 HIS B CA 1
ATOM 1261 C C . HIS B 1 33 ? -12.992 -18.406 -7.504 1 71.44 33 HIS B C 1
ATOM 1263 O O . HIS B 1 33 ? -12.711 -18.016 -8.641 1 71.44 33 HIS B O 1
ATOM 1269 N N . PRO B 1 34 ? -12.781 -17.703 -6.402 1 69.56 34 PRO B N 1
ATOM 1270 C CA . PRO B 1 34 ? -12.109 -16.406 -6.527 1 69.56 34 PRO B CA 1
ATOM 1271 C C . PRO B 1 34 ? -10.781 -16.5 -7.277 1 69.56 34 PRO B C 1
ATOM 1273 O O . PRO B 1 34 ? -10.406 -15.555 -7.977 1 69.56 34 PRO B O 1
ATOM 1276 N N . LEU B 1 35 ? -10.211 -17.625 -7.242 1 76.31 35 LEU B N 1
ATOM 1277 C CA . LEU B 1 35 ? -8.922 -17.781 -7.902 1 76.31 35 LEU B CA 1
ATOM 1278 C C . LEU B 1 35 ? -9.109 -18.031 -9.398 1 76.31 35 LEU B C 1
ATOM 1280 O O . LEU B 1 35 ? -8.148 -17.953 -10.164 1 76.31 35 LEU B O 1
ATOM 1284 N N . SER B 1 36 ? -10.367 -18.312 -9.688 1 74.69 36 SER B N 1
ATOM 1285 C CA . SER B 1 36 ? -10.641 -18.531 -11.102 1 74.69 36 SER B CA 1
ATOM 1286 C C . SER B 1 36 ? -10.477 -17.25 -11.906 1 74.69 36 SER B C 1
ATOM 1288 O O . SER B 1 36 ? -10.289 -17.297 -13.125 1 74.69 36 SER B O 1
ATOM 1290 N N . LYS B 1 37 ? -10.508 -16.156 -11.164 1 82.94 37 LYS B N 1
ATOM 1291 C CA . LYS B 1 37 ? -10.438 -14.859 -11.844 1 82.94 37 LYS B CA 1
ATOM 1292 C C . LYS B 1 37 ? -9.07 -14.203 -11.648 1 82.94 37 LYS B C 1
ATOM 1294 O O . LYS B 1 37 ? -8.938 -12.984 -11.773 1 82.94 37 LYS B O 1
ATOM 1299 N N . ILE B 1 38 ? -8.133 -14.984 -11.352 1 88.69 38 ILE B N 1
ATOM 1300 C CA . ILE B 1 38 ? -6.801 -14.445 -11.086 1 88.69 38 ILE B CA 1
ATOM 1301 C C . ILE B 1 38 ? -6.27 -13.742 -12.328 1 88.69 38 ILE B C 1
ATOM 1303 O O . ILE B 1 38 ? -6.441 -14.234 -13.453 1 88.69 38 ILE B O 1
ATOM 1307 N N . THR B 1 39 ? -5.77 -12.562 -12.219 1 90.38 39 THR B N 1
ATOM 1308 C CA . THR B 1 39 ? -5.141 -11.828 -13.312 1 90.38 39 THR B CA 1
ATOM 1309 C C . THR B 1 39 ? -3.627 -11.766 -13.125 1 90.38 39 THR B C 1
ATOM 1311 O O . THR B 1 39 ? -3.141 -11.602 -12.008 1 90.38 39 THR B O 1
ATOM 1314 N N . THR B 1 40 ? -2.881 -12.016 -14.211 1 91.62 40 THR B N 1
ATOM 1315 C CA . THR B 1 40 ? -1.429 -11.891 -14.195 1 91.62 40 THR B CA 1
ATOM 1316 C C . THR B 1 40 ? -0.991 -10.586 -14.852 1 91.62 40 THR B C 1
ATOM 1318 O O . THR B 1 40 ? -1.337 -10.312 -16 1 91.62 40 THR B O 1
ATOM 1321 N N . LEU B 1 41 ? -0.286 -9.766 -14.156 1 94.75 41 LEU B N 1
ATOM 1322 C CA . LEU B 1 41 ? 0.264 -8.516 -14.672 1 94.75 41 LEU B CA 1
ATOM 1323 C C . LEU B 1 41 ? 1.786 -8.578 -14.727 1 94.75 41 LEU B C 1
ATOM 1325 O O . LEU B 1 41 ? 2.426 -9.117 -13.82 1 94.75 41 LEU B O 1
ATOM 1329 N N . ARG B 1 42 ? 2.385 -8.07 -15.781 1 95.5 42 ARG B N 1
ATOM 1330 C CA . ARG B 1 42 ? 3.824 -8.031 -16 1 95.5 42 ARG B CA 1
ATOM 1331 C C . ARG B 1 42 ? 4.309 -6.598 -16.203 1 95.5 42 ARG B C 1
ATOM 1333 O O . ARG B 1 42 ? 4.727 -6.227 -17.312 1 95.5 42 ARG B O 1
ATOM 1340 N N . PRO B 1 43 ? 4.277 -5.801 -15.094 1 97 43 PRO B N 1
ATOM 1341 C CA . PRO B 1 43 ? 4.676 -4.398 -15.227 1 97 43 PRO B CA 1
ATOM 1342 C C . PRO B 1 43 ? 6.125 -4.238 -15.672 1 97 43 PRO B C 1
ATOM 1344 O O . PRO B 1 43 ? 6.988 -5.031 -15.289 1 97 43 PRO B O 1
ATOM 1347 N N . LYS B 1 44 ? 6.34 -3.254 -16.438 1 95.12 44 LYS B N 1
ATOM 1348 C CA . LYS B 1 44 ? 7.699 -2.904 -16.844 1 95.12 44 LYS B CA 1
ATOM 1349 C C . LYS B 1 44 ? 8.258 -1.778 -15.984 1 95.12 44 LYS B C 1
ATOM 1351 O O . LYS B 1 44 ? 9.469 -1.551 -15.961 1 95.12 44 LYS B O 1
ATOM 1356 N N . ASP B 1 45 ? 7.324 -1.099 -15.367 1 94.31 45 ASP B N 1
ATOM 1357 C CA . ASP B 1 45 ? 7.668 -0.031 -14.438 1 94.31 45 ASP B CA 1
ATOM 1358 C C . ASP B 1 45 ? 6.539 0.21 -13.438 1 94.31 45 ASP B C 1
ATOM 1360 O O . ASP B 1 45 ? 5.586 -0.565 -13.367 1 94.31 45 ASP B O 1
ATOM 1364 N N . TYR B 1 46 ? 6.641 1.22 -12.711 1 94.56 46 TYR B N 1
ATOM 1365 C CA . TYR B 1 46 ? 5.746 1.489 -11.594 1 94.56 46 TYR B CA 1
ATOM 1366 C C . TYR B 1 46 ? 4.41 2.037 -12.086 1 94.56 46 TYR B C 1
ATOM 1368 O O . TYR B 1 46 ? 3.461 2.164 -11.312 1 94.56 46 TYR B O 1
ATOM 1376 N N . SER B 1 47 ? 4.238 2.266 -13.344 1 94.62 47 SER B N 1
ATOM 1377 C CA . SER B 1 47 ? 3.027 2.887 -13.875 1 94.62 47 SER B CA 1
ATOM 1378 C C . SER B 1 47 ? 1.829 1.952 -13.75 1 94.62 47 SER B C 1
ATOM 1380 O O . SER B 1 47 ? 0.681 2.402 -13.758 1 94.62 47 SER B O 1
ATOM 1382 N N . GLU B 1 48 ? 2.047 0.696 -13.617 1 94.38 48 GLU B N 1
ATOM 1383 C CA . GLU B 1 48 ? 0.951 -0.266 -13.547 1 94.38 48 GLU B CA 1
ATOM 1384 C C . GLU B 1 48 ? 0.451 -0.431 -12.117 1 94.38 48 GLU B C 1
ATOM 1386 O O . GLU B 1 48 ? -0.467 -1.212 -11.859 1 94.38 48 GLU B O 1
ATOM 1391 N N . ALA B 1 49 ? 1.003 0.333 -11.211 1 98 49 ALA B N 1
ATOM 1392 C CA . ALA B 1 49 ? 0.569 0.283 -9.812 1 98 49 ALA B CA 1
ATOM 1393 C C . ALA B 1 49 ? -0.937 0.5 -9.703 1 98 49 ALA B C 1
ATOM 1395 O O . ALA B 1 49 ? -1.615 -0.201 -8.945 1 98 49 ALA B O 1
ATOM 1396 N N . ARG B 1 50 ? -1.438 1.396 -10.508 1 97.38 50 ARG B N 1
ATOM 1397 C CA . ARG B 1 50 ? -2.863 1.704 -10.453 1 97.38 50 ARG B CA 1
ATOM 1398 C C . ARG B 1 50 ? -3.699 0.502 -10.883 1 97.38 50 ARG B C 1
ATOM 1400 O O . ARG B 1 50 ? -4.703 0.18 -10.242 1 97.38 50 ARG B O 1
ATOM 1407 N N . THR B 1 51 ? -3.283 -0.132 -11.977 1 97.81 51 THR B N 1
ATOM 1408 C CA . THR B 1 51 ? -4.004 -1.295 -12.484 1 97.81 51 THR B CA 1
ATOM 1409 C C . THR B 1 51 ? -4.016 -2.416 -11.445 1 97.81 51 THR B C 1
ATOM 1411 O O . THR B 1 51 ? -5.055 -3.035 -11.211 1 97.81 51 THR B O 1
ATOM 1414 N N . ILE B 1 52 ? -2.896 -2.643 -10.836 1 97.94 52 ILE B N 1
ATOM 1415 C CA . ILE B 1 52 ? -2.777 -3.646 -9.781 1 97.94 52 ILE B CA 1
ATOM 1416 C C . ILE B 1 52 ? -3.738 -3.314 -8.641 1 97.94 52 ILE B C 1
ATOM 1418 O O . ILE B 1 52 ? -4.504 -4.172 -8.195 1 97.94 52 ILE B O 1
ATOM 1422 N N . GLY B 1 53 ? -3.744 -2.08 -8.203 1 98.38 53 GLY B N 1
ATOM 1423 C CA . GLY B 1 53 ? -4.598 -1.631 -7.117 1 98.38 53 GLY B CA 1
ATOM 1424 C C . GLY B 1 53 ? -6.074 -1.778 -7.418 1 98.38 53 GLY B C 1
ATOM 1425 O O . GLY B 1 53 ? -6.852 -2.203 -6.559 1 98.38 53 GLY B O 1
ATOM 1426 N N . GLU B 1 54 ? -6.461 -1.421 -8.641 1 98.06 54 GLU B N 1
ATOM 1427 C CA . GLU B 1 54 ? -7.863 -1.479 -9.039 1 98.06 54 GLU B CA 1
ATOM 1428 C C . GLU B 1 54 ? -8.375 -2.918 -9.055 1 98.06 54 GLU B C 1
ATOM 1430 O O . GLU B 1 54 ? -9.453 -3.207 -8.539 1 98.06 54 GLU B O 1
ATOM 1435 N N . ARG B 1 55 ? -7.562 -3.777 -9.641 1 96 55 ARG B N 1
ATOM 1436 C CA . ARG B 1 55 ? -7.961 -5.18 -9.703 1 96 55 ARG B CA 1
ATOM 1437 C C . ARG B 1 55 ? -8.094 -5.777 -8.305 1 96 55 ARG B C 1
ATOM 1439 O O . ARG B 1 55 ? -9.102 -6.406 -7.984 1 96 55 ARG B O 1
ATOM 1446 N N . PHE B 1 56 ? -7.133 -5.512 -7.484 1 97.19 56 PHE B N 1
ATOM 1447 C CA . PHE B 1 56 ? -7.133 -6.07 -6.137 1 97.19 56 PHE B CA 1
ATOM 1448 C C . PHE B 1 56 ? -8.281 -5.492 -5.316 1 97.19 56 PHE B C 1
ATOM 1450 O O . PHE B 1 56 ? -8.969 -6.223 -4.602 1 97.19 56 PHE B O 1
ATOM 1457 N N . ARG B 1 57 ? -8.469 -4.242 -5.371 1 96.62 57 ARG B N 1
ATOM 1458 C CA . ARG B 1 57 ? -9.531 -3.584 -4.617 1 96.62 57 ARG B CA 1
ATOM 1459 C C . ARG B 1 57 ? -10.906 -4.117 -5.023 1 96.62 57 ARG B C 1
ATOM 1461 O O . ARG B 1 57 ? -11.82 -4.172 -4.203 1 96.62 57 ARG B O 1
ATOM 1468 N N . ASP B 1 58 ? -11.031 -4.492 -6.293 1 94.56 58 ASP B N 1
ATOM 1469 C CA . ASP B 1 58 ? -12.297 -5.008 -6.812 1 94.56 58 ASP B CA 1
ATOM 1470 C C . ASP B 1 58 ? -12.477 -6.48 -6.449 1 94.56 58 ASP B C 1
ATOM 1472 O O . ASP B 1 58 ? -13.422 -7.125 -6.906 1 94.56 58 ASP B O 1
ATOM 1476 N N . GLY B 1 59 ? -11.539 -7.059 -5.695 1 93.62 59 GLY B N 1
ATOM 1477 C CA . GLY B 1 59 ? -11.703 -8.406 -5.18 1 93.62 59 GLY B CA 1
ATOM 1478 C C . GLY B 1 59 ? -11.094 -9.469 -6.078 1 93.62 59 GLY B C 1
ATOM 1479 O O . GLY B 1 59 ? -11.391 -10.656 -5.934 1 93.62 59 GLY B O 1
ATOM 1480 N N . THR B 1 60 ? -10.258 -9.016 -7.023 1 93.06 60 THR B N 1
ATOM 1481 C CA . THR B 1 60 ? -9.633 -9.953 -7.953 1 93.06 60 THR B CA 1
ATOM 1482 C C . THR B 1 60 ? -8.219 -10.312 -7.484 1 93.06 60 THR B C 1
ATOM 1484 O O . THR B 1 60 ? -7.414 -9.43 -7.195 1 93.06 60 THR B O 1
ATOM 1487 N N . PRO B 1 61 ? -7.906 -11.617 -7.355 1 93.38 61 PRO B N 1
ATOM 1488 C CA . PRO B 1 61 ? -6.512 -11.992 -7.109 1 93.38 61 PRO B CA 1
ATOM 1489 C C . PRO B 1 61 ? -5.574 -11.555 -8.234 1 93.38 61 PRO B C 1
ATOM 1491 O O . PRO B 1 61 ? -5.961 -11.594 -9.406 1 93.38 61 PRO B O 1
ATOM 1494 N N . VAL B 1 62 ? -4.332 -11.156 -7.891 1 94.94 62 VAL B N 1
ATOM 1495 C CA . VAL B 1 62 ? -3.395 -10.625 -8.875 1 94.94 62 VAL B CA 1
ATOM 1496 C C . VAL B 1 62 ? -2.043 -11.32 -8.727 1 94.94 62 VAL B C 1
ATOM 1498 O O . VAL B 1 62 ? -1.502 -11.414 -7.617 1 94.94 62 VAL B O 1
ATOM 1501 N N . ILE B 1 63 ? -1.563 -11.898 -9.766 1 94 63 ILE B N 1
ATOM 1502 C CA . ILE B 1 63 ? -0.168 -12.312 -9.852 1 94 63 ILE B CA 1
ATOM 1503 C C . ILE B 1 63 ? 0.669 -11.188 -10.461 1 94 63 ILE B C 1
ATOM 1505 O O . ILE B 1 63 ? 0.379 -10.711 -11.562 1 94 63 ILE B O 1
ATOM 1509 N N . MET B 1 64 ? 1.684 -10.711 -9.766 1 96.62 64 MET B N 1
ATOM 1510 C CA . MET B 1 64 ? 2.627 -9.719 -10.266 1 96.62 64 MET B CA 1
ATOM 1511 C C . MET B 1 64 ? 3.941 -10.375 -10.672 1 96.62 64 MET B C 1
ATOM 1513 O O . MET B 1 64 ? 4.652 -10.93 -9.836 1 96.62 64 MET B O 1
ATOM 1517 N N . ASP B 1 65 ? 4.168 -10.391 -11.945 1 94.12 65 ASP B N 1
ATOM 1518 C CA . ASP B 1 65 ? 5.453 -10.828 -12.492 1 94.12 65 ASP B CA 1
ATOM 1519 C C . ASP B 1 65 ? 6.375 -9.641 -12.734 1 94.12 65 ASP B C 1
ATOM 1521 O O . ASP B 1 65 ? 6.223 -8.922 -13.727 1 94.12 65 ASP B O 1
ATOM 1525 N N . LEU B 1 66 ? 7.387 -9.492 -11.828 1 97.06 66 LEU B N 1
ATOM 1526 C CA . LEU B 1 66 ? 8.211 -8.289 -11.836 1 97.06 66 LEU B CA 1
ATOM 1527 C C . LEU B 1 66 ? 9.586 -8.578 -12.414 1 97.06 66 LEU B C 1
ATOM 1529 O O . LEU B 1 66 ? 10.547 -7.844 -12.148 1 97.06 66 LEU B O 1
ATOM 1533 N N . VAL B 1 67 ? 9.781 -9.617 -13.164 1 95.06 67 VAL B N 1
ATOM 1534 C CA . VAL B 1 67 ? 11.078 -10.094 -13.648 1 95.06 67 VAL B CA 1
ATOM 1535 C C . VAL B 1 67 ? 11.711 -9.031 -14.539 1 95.06 67 VAL B C 1
ATOM 1537 O O . VAL B 1 67 ? 12.93 -8.852 -14.523 1 95.06 67 VAL B O 1
ATOM 1540 N N . SER B 1 68 ? 10.914 -8.281 -15.258 1 95.75 68 SER B N 1
ATOM 1541 C CA . SER B 1 68 ? 11.438 -7.32 -16.219 1 95.75 68 SER B CA 1
ATOM 1542 C C . SER B 1 68 ? 11.734 -5.98 -15.555 1 95.75 68 SER B C 1
ATOM 1544 O O . SER B 1 68 ? 12.266 -5.07 -16.203 1 95.75 68 SER B O 1
ATOM 1546 N N . MET B 1 69 ? 11.438 -5.855 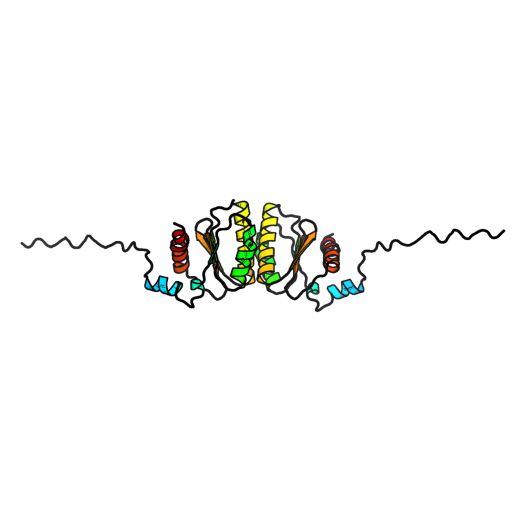-14.273 1 96.69 69 MET B N 1
ATOM 1547 C CA . MET B 1 69 ? 11.648 -4.59 -13.578 1 96.69 69 MET B CA 1
ATOM 1548 C C . MET B 1 69 ? 13.031 -4.543 -12.945 1 96.69 69 MET B C 1
ATOM 1550 O O . MET B 1 69 ? 13.562 -5.578 -12.523 1 96.69 69 MET B O 1
ATOM 1554 N N . ASP B 1 70 ? 13.562 -3.307 -12.93 1 96.5 70 ASP B N 1
ATOM 1555 C CA . ASP B 1 70 ? 14.742 -3.143 -12.094 1 96.5 70 ASP B CA 1
ATOM 1556 C C . ASP B 1 70 ? 14.398 -3.322 -10.617 1 96.5 70 ASP B C 1
ATOM 1558 O O . ASP B 1 70 ? 13.234 -3.217 -10.227 1 96.5 70 ASP B O 1
ATOM 1562 N N . ASN B 1 71 ? 15.359 -3.621 -9.75 1 96.38 71 ASN B N 1
ATOM 1563 C CA . ASN B 1 71 ? 15.148 -3.975 -8.352 1 96.38 71 ASN B CA 1
ATOM 1564 C C . ASN B 1 71 ? 14.492 -2.832 -7.574 1 96.38 71 ASN B C 1
ATOM 1566 O O . ASN B 1 71 ? 13.617 -3.061 -6.746 1 96.38 71 ASN B O 1
ATOM 1570 N N . ALA B 1 72 ? 14.953 -1.625 -7.887 1 95.25 72 ALA B N 1
ATOM 1571 C CA . ALA B 1 72 ? 14.438 -0.485 -7.133 1 95.25 72 ALA B CA 1
ATOM 1572 C C . ALA B 1 72 ? 12.945 -0.29 -7.391 1 95.25 72 ALA B C 1
ATOM 1574 O O . ALA B 1 72 ? 12.164 -0.128 -6.449 1 95.25 72 ALA B O 1
ATOM 1575 N N . ASP B 1 73 ? 12.57 -0.379 -8.602 1 96.12 73 ASP B N 1
ATOM 1576 C CA . ASP B 1 73 ? 11.164 -0.221 -8.977 1 96.12 73 ASP B CA 1
ATOM 1577 C C . ASP B 1 73 ? 10.336 -1.403 -8.484 1 96.12 73 ASP B C 1
ATOM 1579 O O . ASP B 1 73 ? 9.195 -1.228 -8.047 1 96.12 73 ASP B O 1
ATOM 1583 N N . ALA B 1 74 ? 10.914 -2.527 -8.617 1 97.62 74 ALA B N 1
ATOM 1584 C CA . ALA B 1 74 ? 10.211 -3.721 -8.148 1 97.62 74 ALA B CA 1
ATOM 1585 C C . ALA B 1 74 ? 9.922 -3.635 -6.652 1 97.62 74 ALA B C 1
ATOM 1587 O O . ALA B 1 74 ? 8.812 -3.965 -6.211 1 97.62 74 ALA B O 1
ATOM 1588 N N . LYS B 1 75 ? 10.852 -3.203 -5.898 1 97 75 LYS B N 1
ATOM 1589 C CA . LYS B 1 75 ? 10.672 -3.061 -4.457 1 97 75 LYS B CA 1
ATOM 1590 C C . LYS B 1 75 ? 9.555 -2.074 -4.133 1 97 75 LYS B C 1
ATOM 1592 O O . LYS B 1 75 ? 8.742 -2.322 -3.242 1 97 75 LYS B O 1
ATOM 1597 N N . ARG B 1 76 ? 9.578 -1.045 -4.883 1 97.31 76 ARG B N 1
ATOM 1598 C CA . ARG B 1 76 ? 8.539 -0.043 -4.664 1 97.31 76 ARG B CA 1
ATOM 1599 C C . ARG B 1 76 ? 7.16 -0.615 -4.961 1 97.31 76 ARG B C 1
ATOM 1601 O O . ARG B 1 76 ? 6.211 -0.382 -4.211 1 97.31 76 ARG B O 1
ATOM 1608 N N . LEU B 1 77 ? 7.055 -1.328 -6.055 1 98.31 77 LEU B N 1
ATOM 1609 C CA . LEU B 1 77 ? 5.77 -1.912 -6.422 1 98.31 77 LEU B CA 1
ATOM 1610 C C . LEU B 1 77 ? 5.344 -2.969 -5.41 1 98.31 77 LEU B C 1
ATOM 1612 O O . LEU B 1 77 ? 4.16 -3.086 -5.09 1 98.31 77 LEU B O 1
ATOM 1616 N N . VAL B 1 78 ? 6.27 -3.689 -4.953 1 98.31 78 VAL B N 1
ATOM 1617 C CA . VAL B 1 78 ? 6.02 -4.672 -3.902 1 98.31 78 VAL B CA 1
ATOM 1618 C C . VAL B 1 78 ? 5.496 -3.971 -2.652 1 98.31 78 VAL B C 1
ATOM 1620 O O . VAL B 1 78 ? 4.527 -4.43 -2.037 1 98.31 78 VAL B O 1
ATOM 1623 N N . ASP B 1 79 ? 6.098 -2.922 -2.229 1 98.56 79 ASP B N 1
ATOM 1624 C CA . ASP B 1 79 ? 5.66 -2.178 -1.052 1 98.56 79 ASP B CA 1
ATOM 1625 C C . ASP B 1 79 ? 4.258 -1.607 -1.251 1 98.56 79 ASP B C 1
ATOM 1627 O O . ASP B 1 79 ? 3.436 -1.628 -0.331 1 98.56 79 ASP B O 1
ATOM 1631 N N . PHE B 1 80 ? 3.971 -1.083 -2.484 1 98.81 80 PHE B N 1
ATOM 1632 C CA . PHE B 1 80 ? 2.625 -0.625 -2.812 1 98.81 80 PHE B CA 1
ATOM 1633 C C . PHE B 1 80 ? 1.614 -1.754 -2.654 1 98.81 80 PHE B C 1
ATOM 1635 O O . PHE B 1 80 ? 0.586 -1.585 -1.995 1 98.81 80 PHE B O 1
ATOM 1642 N N . ALA B 1 81 ? 1.942 -2.867 -3.211 1 98.75 81 ALA B N 1
ATOM 1643 C CA . ALA B 1 81 ? 1.062 -4.031 -3.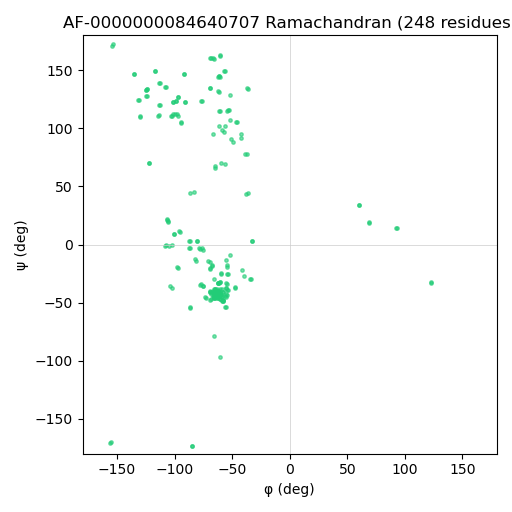156 1 98.75 81 ALA B CA 1
ATOM 1644 C C . ALA B 1 81 ? 0.878 -4.516 -1.72 1 98.75 81 ALA B C 1
ATOM 1646 O O . ALA B 1 81 ? -0.215 -4.941 -1.337 1 98.75 81 ALA B O 1
ATOM 1647 N N . ALA B 1 82 ? 1.986 -4.512 -0.972 1 98.56 82 ALA B N 1
ATOM 1648 C CA . ALA B 1 82 ? 1.899 -4.875 0.44 1 98.56 82 ALA B CA 1
ATOM 1649 C C . ALA B 1 82 ? 0.932 -3.957 1.183 1 98.56 82 ALA B C 1
ATOM 1651 O O . ALA B 1 82 ? 0.175 -4.41 2.045 1 98.56 82 ALA B O 1
ATOM 1652 N N . GLY B 1 83 ? 0.988 -2.65 0.854 1 98.75 83 GLY B N 1
ATOM 1653 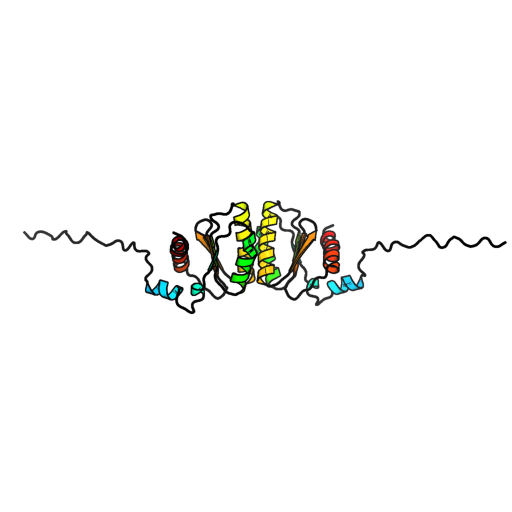C CA . GLY B 1 83 ? 0.022 -1.717 1.411 1 98.75 83 GLY B CA 1
ATOM 1654 C C . GLY B 1 83 ? -1.414 -2.07 1.075 1 98.75 83 GLY B C 1
ATOM 1655 O O . GLY B 1 83 ? -2.291 -2.014 1.938 1 98.75 83 GLY B O 1
ATOM 1656 N N . LEU B 1 84 ? -1.688 -2.443 -0.193 1 98.75 84 LEU B N 1
ATOM 1657 C CA . LEU B 1 84 ? -3.014 -2.871 -0.625 1 98.75 84 LEU B CA 1
ATOM 1658 C C . LEU B 1 84 ? -3.514 -4.035 0.226 1 98.75 84 LEU B C 1
ATOM 1660 O O . LEU B 1 84 ? -4.617 -3.977 0.773 1 98.75 84 LEU B O 1
ATOM 1664 N N . ALA B 1 85 ? -2.664 -5.047 0.276 1 98.38 85 ALA B N 1
ATOM 1665 C CA . ALA B 1 85 ? -3.035 -6.266 0.988 1 98.38 85 ALA B CA 1
ATOM 1666 C C . ALA B 1 85 ? -3.27 -5.984 2.471 1 98.38 85 ALA B C 1
ATOM 1668 O O . ALA B 1 85 ? -4.227 -6.492 3.061 1 98.38 85 ALA B O 1
ATOM 1669 N N . PHE B 1 86 ? -2.42 -5.238 3.078 1 98.31 86 PHE B N 1
ATOM 1670 C CA . PHE B 1 86 ? -2.541 -4.871 4.484 1 98.31 86 PHE B CA 1
ATOM 1671 C C . PHE B 1 86 ? -3.861 -4.156 4.746 1 98.31 86 PHE B C 1
ATOM 1673 O O . PHE B 1 86 ? -4.594 -4.508 5.672 1 98.31 86 PHE B O 1
ATOM 1680 N N . ALA B 1 87 ? -4.172 -3.217 3.938 1 98.25 87 ALA B N 1
ATOM 1681 C CA . ALA B 1 87 ? -5.355 -2.373 4.109 1 98.25 87 ALA B CA 1
ATOM 1682 C C . ALA B 1 87 ? -6.633 -3.201 4.035 1 98.25 87 ALA B C 1
ATOM 1684 O O . ALA B 1 87 ? -7.559 -2.998 4.828 1 98.25 87 ALA B O 1
ATOM 1685 N N . LEU B 1 88 ? -6.68 -4.109 3.115 1 97.56 88 LEU B N 1
ATOM 1686 C CA . LEU B 1 88 ? -7.91 -4.84 2.834 1 97.56 88 LEU B CA 1
ATOM 1687 C C . LEU B 1 88 ? -7.891 -6.219 3.484 1 97.56 88 LEU B C 1
ATOM 1689 O O . LEU B 1 88 ? -8.75 -7.055 3.203 1 97.56 88 LEU B O 1
ATOM 1693 N N . ARG B 1 89 ? -6.93 -6.461 4.297 1 97.06 89 ARG B N 1
ATOM 1694 C CA . ARG B 1 89 ? -6.762 -7.699 5.055 1 97.06 89 ARG B CA 1
ATOM 1695 C C . ARG B 1 89 ? -6.625 -8.898 4.121 1 97.06 89 ARG B C 1
ATOM 1697 O O . ARG B 1 89 ? -7.156 -9.969 4.398 1 97.06 89 ARG B O 1
ATOM 1704 N N . GLY B 1 90 ? -5.977 -8.562 2.971 1 97.12 90 GLY B N 1
ATOM 1705 C CA . GLY B 1 90 ? -5.629 -9.625 2.043 1 97.12 90 GLY B CA 1
ATOM 1706 C C . GLY B 1 90 ? -4.312 -10.305 2.381 1 97.12 90 GLY B C 1
ATOM 1707 O O . GLY B 1 90 ? -3.791 -10.141 3.486 1 97.12 90 GLY B O 1
ATOM 1708 N N . SER B 1 91 ? -3.91 -11.195 1.461 1 95.69 91 SER B N 1
ATOM 1709 C CA . SER B 1 91 ? -2.623 -11.867 1.618 1 95.69 91 SER B CA 1
ATOM 1710 C C . SER B 1 91 ? -1.673 -11.508 0.48 1 95.69 91 SER B C 1
ATOM 1712 O O . SER B 1 91 ? -2.113 -11.117 -0.604 1 95.69 91 SER B O 1
ATOM 1714 N N . PHE B 1 92 ? -0.443 -11.492 0.771 1 96.12 92 PHE B N 1
ATOM 1715 C CA . PHE B 1 92 ? 0.669 -11.188 -0.119 1 96.12 92 PHE B CA 1
ATOM 1716 C C . PHE B 1 92 ? 1.751 -12.258 -0.029 1 96.12 92 PHE B C 1
ATOM 1718 O O . PHE B 1 92 ? 2.432 -12.367 0.992 1 96.12 92 PHE B O 1
ATOM 1725 N N . ASP B 1 93 ? 1.862 -13.023 -1.148 1 93.81 93 ASP B N 1
ATOM 1726 C CA . ASP B 1 93 ? 2.748 -14.18 -1.082 1 93.81 93 ASP B CA 1
ATOM 1727 C C . ASP B 1 93 ? 3.789 -14.141 -2.199 1 93.81 93 ASP B C 1
ATOM 1729 O O . ASP B 1 93 ? 3.457 -13.859 -3.354 1 93.81 93 ASP B O 1
ATOM 1733 N N . LYS B 1 94 ? 5.02 -14.383 -1.804 1 93.5 94 LYS B N 1
ATOM 1734 C CA . LYS B 1 94 ? 6.039 -14.625 -2.818 1 93.5 94 LYS B CA 1
ATOM 1735 C C . LYS B 1 94 ? 5.922 -16.047 -3.385 1 93.5 94 LYS B C 1
ATOM 1737 O O . LYS B 1 94 ? 5.938 -17.016 -2.637 1 93.5 94 LYS B O 1
ATOM 1742 N N . VAL B 1 95 ? 5.766 -16.172 -4.645 1 90.94 95 VAL B N 1
ATOM 1743 C CA . VAL B 1 95 ? 5.594 -17.469 -5.273 1 90.94 95 VAL B CA 1
ATOM 1744 C C . VAL B 1 95 ? 6.902 -17.906 -5.938 1 90.94 95 VAL B C 1
ATOM 1746 O O . VAL B 1 95 ? 7.215 -19.094 -5.996 1 90.94 95 VAL B O 1
ATOM 1749 N N . ALA B 1 96 ? 7.629 -16.969 -6.527 1 90 96 ALA B N 1
ATOM 1750 C CA . ALA B 1 96 ? 8.945 -17.141 -7.137 1 90 96 ALA B CA 1
ATOM 1751 C C . ALA B 1 96 ? 9.727 -15.828 -7.125 1 90 96 ALA B C 1
ATOM 1753 O O . ALA B 1 96 ? 9.242 -14.812 -6.617 1 90 96 ALA B O 1
ATOM 1754 N N . THR B 1 97 ? 11 -15.93 -7.512 1 92.12 97 THR B N 1
ATOM 1755 C CA . THR B 1 97 ? 11.797 -14.711 -7.598 1 92.12 97 THR B CA 1
ATOM 1756 C C . THR B 1 97 ? 11.094 -13.672 -8.469 1 92.12 97 THR B C 1
ATOM 1758 O O . THR B 1 97 ? 10.789 -13.938 -9.633 1 92.12 97 THR B O 1
ATOM 1761 N N . LYS B 1 98 ? 10.719 -12.555 -7.852 1 95 98 LYS B N 1
ATOM 1762 C CA . LYS B 1 98 ? 10.109 -11.406 -8.508 1 95 98 LYS B CA 1
ATOM 1763 C C . LYS B 1 98 ? 8.703 -11.734 -9 1 95 98 LYS B C 1
ATOM 1765 O O . LYS B 1 98 ? 8.18 -11.07 -9.898 1 95 98 LYS B O 1
ATOM 1770 N N . VAL B 1 99 ? 8.117 -12.812 -8.422 1 94.75 99 VAL B N 1
ATOM 1771 C CA . VAL B 1 99 ? 6.734 -13.172 -8.703 1 94.75 99 VAL B CA 1
ATOM 1772 C C . VAL B 1 99 ? 5.949 -13.258 -7.398 1 94.75 99 VAL B C 1
ATOM 1774 O O . VAL B 1 99 ? 6.34 -13.977 -6.477 1 94.75 99 VAL B O 1
ATOM 1777 N N . PHE B 1 100 ? 4.84 -12.562 -7.348 1 96.38 100 PHE B N 1
ATOM 1778 C CA . PHE B 1 100 ? 4.062 -12.438 -6.125 1 96.38 100 PHE B CA 1
ATOM 1779 C C . PHE B 1 100 ? 2.576 -12.625 -6.406 1 96.38 100 PHE B C 1
ATOM 1781 O O . PHE B 1 100 ? 2.096 -12.297 -7.492 1 96.38 100 PHE B O 1
ATOM 1788 N N . LEU B 1 101 ? 1.884 -13.203 -5.41 1 95.06 101 LEU B N 1
ATOM 1789 C CA . LEU B 1 101 ? 0.438 -13.391 -5.473 1 95.06 101 LEU B CA 1
ATOM 1790 C C . LEU B 1 101 ? -0.266 -12.539 -4.422 1 95.06 101 LEU B C 1
ATOM 1792 O O . LEU B 1 101 ? 0.048 -12.625 -3.234 1 95.06 101 LEU B O 1
ATOM 1796 N N . LEU B 1 102 ? -1.129 -11.656 -4.879 1 96.06 102 LEU B N 1
ATOM 1797 C CA . LEU B 1 102 ? -2.031 -10.883 -4.035 1 96.06 102 LEU B CA 1
ATOM 1798 C C . LEU B 1 102 ? -3.42 -11.508 -4.004 1 96.06 102 LEU B C 1
ATOM 1800 O O . LEU B 1 102 ? -4.031 -11.727 -5.051 1 96.06 102 LEU B O 1
ATOM 1804 N N . SER B 1 103 ? -3.875 -11.805 -2.816 1 95.19 103 SER B N 1
ATOM 1805 C CA . SER B 1 103 ? -5.191 -12.414 -2.68 1 95.19 103 SER B CA 1
ATOM 1806 C C . SER B 1 103 ? -6.09 -11.594 -1.758 1 95.19 103 SER B C 1
ATOM 1808 O O . SER B 1 103 ? -5.656 -11.164 -0.686 1 95.19 103 SER B O 1
ATOM 1810 N N . PRO B 1 104 ? -7.312 -11.367 -2.178 1 94.94 104 PRO B N 1
ATOM 1811 C CA . PRO B 1 104 ? -8.258 -10.703 -1.278 1 94.94 104 PRO B CA 1
ATOM 1812 C C . PRO B 1 104 ? -8.5 -11.484 0.009 1 94.94 104 PRO B C 1
ATOM 1814 O O . PRO B 1 104 ? -8.109 -12.656 0.107 1 94.94 104 PRO B O 1
ATOM 1817 N N . ALA B 1 105 ? -9.047 -10.82 1.042 1 93.56 105 ALA B N 1
ATOM 1818 C CA . ALA B 1 105 ? -9.227 -11.359 2.389 1 93.56 105 ALA B CA 1
ATOM 1819 C C . ALA B 1 105 ? -10.016 -12.664 2.357 1 93.56 105 ALA B C 1
ATOM 1821 O O . ALA B 1 105 ? -9.742 -13.578 3.141 1 93.56 105 ALA B O 1
ATOM 1822 N N . ASP B 1 106 ? -10.922 -12.883 1.504 1 87.44 106 ASP B N 1
ATOM 1823 C CA . ASP B 1 106 ? -11.797 -14.047 1.556 1 87.44 106 ASP B CA 1
ATOM 1824 C C . ASP B 1 106 ? -11.273 -15.172 0.658 1 87.44 106 ASP B C 1
ATOM 1826 O O . ASP B 1 106 ? -11.938 -16.203 0.49 1 87.44 106 ASP B O 1
ATOM 1830 N N . VAL B 1 107 ? -10.086 -14.984 0.231 1 86 107 VAL B N 1
ATOM 1831 C CA . VAL B 1 107 ? -9.469 -15.984 -0.625 1 86 107 VAL B CA 1
ATOM 1832 C C . VAL B 1 107 ? -8.281 -16.625 0.102 1 86 107 VAL B C 1
ATOM 1834 O O . VAL B 1 107 ? -7.293 -15.953 0.399 1 86 107 VAL B O 1
ATOM 1837 N N . ASP B 1 108 ? -8.469 -17.859 0.444 1 82 108 ASP B N 1
ATOM 1838 C CA . ASP B 1 108 ? -7.398 -18.594 1.107 1 82 108 ASP B CA 1
ATOM 1839 C C . ASP B 1 108 ? -6.605 -19.438 0.107 1 82 108 ASP B C 1
ATOM 1841 O O . ASP B 1 108 ? -7.16 -20.344 -0.524 1 82 108 ASP B O 1
ATOM 1845 N N . VAL B 1 109 ? -5.469 -19.062 -0.101 1 84.69 109 VAL B N 1
ATOM 1846 C CA . VAL B 1 109 ? -4.578 -19.797 -0.986 1 84.69 109 VAL B CA 1
ATOM 1847 C C . VAL B 1 109 ? -3.633 -20.672 -0.158 1 84.69 109 VAL B C 1
ATOM 1849 O O . VAL B 1 109 ? -2.797 -20.141 0.584 1 84.69 109 VAL B O 1
ATOM 1852 N N . THR B 1 110 ? -3.812 -21.969 -0.265 1 84.94 110 THR B N 1
ATOM 1853 C CA . THR B 1 110 ? -2.963 -22.891 0.467 1 84.94 110 THR B CA 1
ATOM 1854 C C . THR B 1 110 ? -1.538 -22.875 -0.079 1 84.94 110 THR B C 1
ATOM 1856 O O . THR B 1 110 ? -1.309 -22.453 -1.213 1 84.94 110 THR B O 1
ATOM 1859 N N . PRO B 1 111 ? -0.631 -23.344 0.75 1 84.31 111 PRO B N 1
ATOM 1860 C CA . PRO B 1 111 ? 0.746 -23.438 0.26 1 84.31 111 PRO B CA 1
ATOM 1861 C C . PRO B 1 111 ? 0.855 -24.25 -1.03 1 84.31 111 PRO B C 1
ATOM 1863 O O . PRO B 1 111 ? 1.628 -23.891 -1.924 1 84.31 111 PRO B O 1
ATOM 1866 N N . GLU B 1 112 ? 0.026 -25.281 -1.039 1 82.62 112 GLU B N 1
ATOM 1867 C CA . GLU B 1 112 ? 0.029 -26.109 -2.234 1 82.62 112 GLU B CA 1
ATOM 1868 C C . GLU B 1 112 ? -0.501 -25.359 -3.445 1 82.62 112 GLU B C 1
ATOM 1870 O O . GLU B 1 112 ? 0.03 -25.484 -4.551 1 82.62 112 GLU B O 1
ATOM 1875 N N . GLU B 1 113 ? -1.523 -24.594 -3.197 1 81.56 113 GLU B N 1
ATOM 1876 C CA . GLU B 1 113 ? -2.09 -23.797 -4.277 1 81.56 113 GLU B CA 1
ATOM 1877 C C . GLU B 1 113 ? -1.103 -22.734 -4.75 1 81.56 113 GLU B C 1
ATOM 1879 O O . GLU B 1 113 ? -0.965 -22.5 -5.949 1 81.56 113 GLU B O 1
ATOM 1884 N N . ARG B 1 114 ? -0.456 -22.125 -3.879 1 83.19 114 ARG B N 1
ATOM 1885 C CA . ARG B 1 114 ? 0.564 -21.141 -4.199 1 83.19 114 ARG B CA 1
ATOM 1886 C C . ARG B 1 114 ? 1.644 -21.734 -5.098 1 83.19 114 ARG B C 1
ATOM 1888 O O . ARG B 1 114 ? 2.072 -21.109 -6.066 1 83.19 114 ARG B O 1
ATOM 1895 N N . ARG B 1 115 ? 2.092 -22.969 -4.75 1 81.44 115 ARG B N 1
ATOM 1896 C CA . ARG B 1 115 ? 3.104 -23.656 -5.539 1 81.44 115 ARG B CA 1
ATOM 1897 C C . ARG B 1 115 ? 2.596 -23.953 -6.949 1 81.44 115 ARG B C 1
ATOM 1899 O O . ARG B 1 115 ? 3.328 -23.781 -7.926 1 81.44 115 ARG B O 1
ATOM 1906 N N . ARG B 1 116 ? 1.388 -24.297 -6.988 1 78.88 116 ARG B N 1
ATOM 1907 C CA . ARG B 1 116 ? 0.789 -24.625 -8.281 1 78.88 116 ARG B CA 1
ATOM 1908 C C . ARG B 1 116 ? 0.68 -23.375 -9.148 1 78.88 116 ARG B C 1
ATOM 1910 O O . ARG B 1 116 ? 0.938 -23.422 -10.359 1 78.88 116 ARG B O 1
ATOM 1917 N N . ILE B 1 117 ? 0.287 -22.375 -8.555 1 77.62 117 ILE B N 1
ATOM 1918 C CA . ILE B 1 117 ? 0.163 -21.109 -9.266 1 77.62 117 ILE B CA 1
ATOM 1919 C C . ILE B 1 117 ? 1.529 -20.688 -9.797 1 77.62 117 ILE B C 1
ATOM 1921 O O . ILE B 1 117 ? 1.646 -20.234 -10.938 1 77.62 117 ILE B O 1
ATOM 1925 N N . ALA B 1 118 ? 2.477 -20.859 -8.984 1 75.25 118 ALA B N 1
ATOM 1926 C CA . ALA B 1 118 ? 3.842 -20.547 -9.391 1 75.25 118 ALA B CA 1
ATOM 1927 C C . ALA B 1 118 ? 4.258 -21.359 -10.609 1 75.25 118 ALA B C 1
ATOM 1929 O O . ALA B 1 118 ? 4.918 -20.844 -11.516 1 75.25 118 ALA B O 1
ATOM 1930 N N . GLU B 1 119 ? 3.824 -22.547 -10.578 1 72.5 119 GLU B N 1
ATOM 1931 C CA . GLU B 1 119 ? 4.211 -23.469 -11.641 1 72.5 119 GLU B CA 1
ATOM 1932 C C . GLU B 1 119 ? 3.449 -23.188 -12.93 1 72.5 119 GLU B C 1
ATOM 1934 O O . GLU B 1 119 ? 4.004 -23.297 -14.023 1 72.5 119 GLU B O 1
ATOM 1939 N N . THR B 1 120 ? 2.219 -22.812 -12.742 1 63.19 120 THR B N 1
ATOM 1940 C CA . THR B 1 120 ? 1.367 -22.562 -13.898 1 63.19 120 THR B CA 1
ATOM 1941 C C . THR B 1 120 ? 1.535 -21.125 -14.391 1 63.19 120 THR B C 1
ATOM 1943 O O . THR B 1 120 ? 1.483 -20.859 -15.594 1 63.19 120 THR B O 1
ATOM 1946 N N . GLY B 1 121 ? 1.331 -20.156 -13.469 1 56.66 121 GLY B N 1
ATOM 1947 C CA . GLY B 1 121 ? 1.441 -18.75 -13.844 1 56.66 121 GLY B CA 1
ATOM 1948 C C . GLY B 1 121 ? 2.691 -18.453 -14.641 1 56.66 121 GLY B C 1
ATOM 1949 O O . GLY B 1 121 ? 2.691 -17.531 -15.477 1 56.66 121 GLY B O 1
ATOM 1950 N N . PHE B 1 122 ? 3.814 -19.156 -14.258 1 51.31 122 PHE B N 1
ATOM 1951 C CA . PHE B 1 122 ? 5.027 -19.047 -15.062 1 51.31 122 PHE B CA 1
ATOM 1952 C C . PHE B 1 122 ? 4.793 -19.594 -16.469 1 51.31 122 PHE B C 1
ATOM 1954 O O . PHE B 1 122 ? 5.398 -19.125 -17.422 1 51.31 122 PHE B O 1
ATOM 1961 N N . TYR B 1 123 ? 4.094 -20.625 -16.516 1 47.44 123 TYR B N 1
ATOM 1962 C CA . TYR B 1 123 ? 4.039 -21.312 -17.797 1 47.44 123 TYR B CA 1
ATOM 1963 C C . TYR B 1 123 ? 3.105 -20.609 -18.766 1 47.44 123 TYR B C 1
ATOM 1965 O O . TYR B 1 123 ? 3.189 -20.812 -19.984 1 47.44 123 TYR B O 1
ATOM 1973 N N . ALA B 1 124 ? 2.066 -20.047 -18.281 1 41.28 124 ALA B N 1
ATOM 1974 C CA . ALA B 1 124 ? 1.243 -19.516 -19.359 1 41.28 124 ALA B CA 1
ATOM 1975 C C . ALA B 1 124 ? 2.059 -18.594 -20.266 1 41.28 124 ALA B C 1
ATOM 1977 O O . ALA B 1 124 ? 1.583 -18.172 -21.312 1 41.28 124 ALA B O 1
ATOM 1978 N N . TYR B 1 125 ? 3.15 -18.047 -19.938 1 39 125 TYR B N 1
ATOM 1979 C CA . TYR B 1 125 ? 3.912 -17.234 -20.891 1 39 125 TYR B CA 1
ATOM 1980 C C . TYR B 1 125 ? 5.102 -18.016 -21.438 1 39 125 TYR B C 1
ATOM 1982 O O . TYR B 1 125 ? 5.941 -17.469 -22.141 1 39 125 TYR B O 1
ATOM 1990 N N . GLN B 1 126 ? 5.277 -19.297 -20.984 1 33.44 126 GLN B N 1
ATOM 1991 C CA . GLN B 1 126 ? 6.188 -19.984 -21.891 1 33.44 126 GLN B CA 1
ATOM 1992 C C . GLN B 1 126 ? 5.465 -20.438 -23.156 1 33.44 126 GLN B C 1
ATOM 1994 O O . GLN B 1 126 ? 4.289 -20.797 -23.109 1 33.44 126 GLN B O 1
#

Sequence (252 aa):
MARPRFGSWLRNPTRGSLAMDPRRMAMMFEEGHPLSKITTLRPKDYSEARTIGERFRDGTPVIMDLVSMDNADAKRLVDFAAGLAFALRGSFDKVATKVFLLSPADVDVTPEERRRIAETGFYAYQMARPRFGSWLRNPTRGSLAMDPRRMAMMFEEGHPLSKITTLRPKDYSEARTIGERFRDGTPVIMDLVSMDNADAKRLVDFAAGLAFALRGSFDKVATKVFLLSPADVDVTPEERRRIAETGFYAYQ

Organism: NCBI:txid1299332

pLDDT: mean 78.88, std 21.65, range [33.44, 98.81]